Protein AF-A0A1V6C153-F1 (afdb_monomer_lite)

Foldseek 3Di:
DPCVLLVVQQAAAPLAAAQVLSLVQSQCVLQVLNDDSLLSCLLLLLLQWAKAQPPDQQLLLRRQDLPSCVSVVSSCVQSVWDKDKDFLDALGAPAQVSDPPVQVVCQVVRGWKWHDFPRGIWIWHQDPNDTHTRDYPPCPPPDGDRGSDGIIMGIHDDPDHHDSLVSLLVSLVVSLCQLQQVDDDDRMTHHLVSLVLQLVLLPDCASRPVCRVNSLV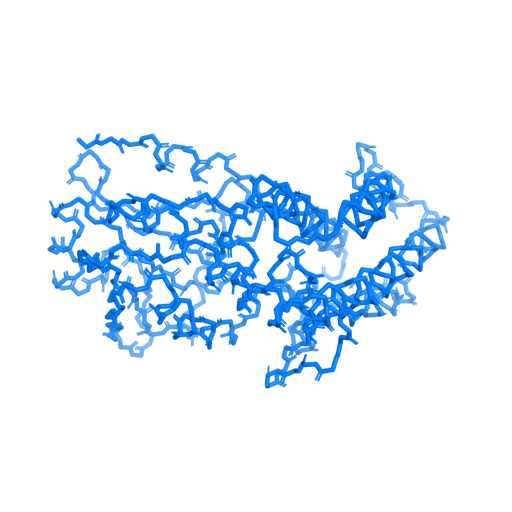SQLSSLSHRLSSLVSNLSNLVVCVVVVLFDPVLSVVSNVLSVVLNVLSCVCNDDCNVVLVPDPCNSVSVNVSSVSNSVSSNVSSVSSVVRSVVD

Structure (mmCIF, N/CA/C/O backbone):
data_AF-A0A1V6C153-F1
#
_entry.id   AF-A0A1V6C153-F1
#
loop_
_atom_site.group_PDB
_atom_site.id
_atom_site.type_symbol
_atom_site.label_atom_id
_atom_site.label_alt_id
_atom_site.label_comp_id
_atom_site.label_asym_id
_atom_site.label_entity_id
_atom_site.label_seq_id
_atom_site.pdbx_PDB_ins_code
_atom_site.Cartn_x
_atom_site.Cartn_y
_atom_site.Cartn_z
_atom_site.occupancy
_atom_site.B_iso_or_equiv
_atom_site.auth_seq_id
_atom_site.auth_comp_id
_atom_site.auth_asym_id
_atom_site.auth_atom_id
_atom_site.pdbx_PDB_model_num
ATOM 1 N N . MET A 1 1 ? -26.658 11.924 -3.969 1.00 56.84 1 MET A N 1
ATOM 2 C CA . MET A 1 1 ? -25.546 11.071 -3.501 1.00 56.84 1 MET A CA 1
ATOM 3 C C . MET A 1 1 ? -24.348 11.980 -3.283 1.00 56.84 1 MET A C 1
ATOM 5 O O . MET A 1 1 ? -24.180 12.889 -4.085 1.00 56.84 1 MET A O 1
ATOM 9 N N . ASN A 1 2 ? -23.596 11.837 -2.187 1.00 64.25 2 ASN A N 1
ATOM 10 C CA . ASN A 1 2 ? -22.371 12.622 -2.020 1.00 64.25 2 ASN A CA 1
ATOM 11 C C . ASN A 1 2 ? -21.255 11.944 -2.830 1.00 64.25 2 ASN A C 1
ATOM 13 O O . ASN A 1 2 ? -20.699 10.945 -2.384 1.00 64.25 2 ASN A O 1
ATOM 17 N N . ASN A 1 3 ? -20.964 12.464 -4.025 1.00 76.81 3 ASN A N 1
ATOM 18 C CA . ASN A 1 3 ? -19.952 11.902 -4.927 1.00 76.81 3 ASN A CA 1
ATOM 19 C C . ASN A 1 3 ? -18.512 12.266 -4.520 1.00 76.81 3 ASN A C 1
ATOM 21 O O . ASN A 1 3 ? -17.569 11.849 -5.184 1.00 76.81 3 ASN A O 1
ATOM 25 N N . GLN A 1 4 ? -18.318 12.993 -3.415 1.00 84.56 4 GLN A N 1
ATOM 26 C CA . GLN A 1 4 ? -17.005 13.457 -2.961 1.00 84.56 4 GLN A CA 1
ATOM 27 C C . GLN A 1 4 ? -15.983 12.321 -2.785 1.00 84.56 4 GLN A C 1
ATOM 29 O O . GLN A 1 4 ? -14.815 12.495 -3.120 1.00 84.56 4 GLN A O 1
ATOM 34 N N . HIS A 1 5 ? -16.406 11.150 -2.296 1.00 83.75 5 HIS A N 1
ATOM 35 C CA . HIS A 1 5 ? -15.510 9.998 -2.144 1.00 83.75 5 HIS A CA 1
ATOM 36 C C . HIS A 1 5 ? -15.089 9.399 -3.491 1.00 83.75 5 HIS A C 1
ATOM 38 O O . HIS A 1 5 ? -13.947 8.973 -3.624 1.00 83.75 5 HIS A O 1
ATOM 44 N N . LEU A 1 6 ? -15.980 9.411 -4.490 1.00 86.31 6 LEU A N 1
ATOM 45 C CA . LEU A 1 6 ? -15.679 8.947 -5.849 1.00 86.31 6 LEU A CA 1
ATOM 46 C C . LEU A 1 6 ? -14.681 9.886 -6.527 1.00 86.31 6 LEU A C 1
ATOM 48 O O . LEU A 1 6 ? -13.704 9.430 -7.110 1.00 86.31 6 LEU A O 1
ATOM 52 N N . GLU A 1 7 ? -14.903 11.197 -6.406 1.00 88.88 7 GLU A N 1
ATOM 53 C CA . GLU A 1 7 ? -14.003 12.210 -6.963 1.00 88.88 7 GLU A CA 1
ATOM 54 C C . GLU A 1 7 ? -12.620 12.173 -6.318 1.00 88.88 7 GLU A C 1
ATOM 56 O O . GLU A 1 7 ? -11.624 12.337 -7.016 1.00 88.88 7 GLU A O 1
ATOM 61 N N . LEU A 1 8 ? -12.551 11.978 -4.997 1.00 88.75 8 LEU A N 1
ATOM 62 C CA . LEU A 1 8 ? -11.276 11.830 -4.306 1.00 88.75 8 LEU A CA 1
ATOM 63 C C . LEU A 1 8 ? -10.566 10.561 -4.772 1.00 88.75 8 LEU A C 1
ATOM 65 O O . LEU A 1 8 ? -9.420 10.653 -5.188 1.00 88.75 8 LEU A O 1
ATOM 69 N N . PHE A 1 9 ? -11.259 9.417 -4.759 1.00 89.44 9 PHE A N 1
ATOM 70 C CA . PHE A 1 9 ? -10.707 8.130 -5.181 1.00 89.44 9 PHE A CA 1
ATOM 71 C C . PHE A 1 9 ? -10.155 8.175 -6.615 1.00 89.44 9 PHE A C 1
ATOM 73 O O . PHE A 1 9 ? -9.032 7.743 -6.849 1.00 89.44 9 PHE A O 1
ATOM 80 N N . ALA A 1 10 ? -10.896 8.768 -7.557 1.00 89.88 10 ALA A N 1
ATOM 81 C CA . ALA A 1 10 ? -10.472 8.883 -8.954 1.00 89.88 10 ALA A CA 1
ATOM 82 C C . ALA A 1 10 ? -9.226 9.765 -9.159 1.00 89.88 10 ALA A C 1
ATOM 84 O O . ALA A 1 10 ? -8.507 9.583 -10.132 1.00 89.88 10 ALA A O 1
ATOM 85 N N . LYS A 1 11 ? -8.971 10.723 -8.257 1.00 92.06 11 LYS A N 1
ATOM 86 C CA . LYS A 1 11 ? -7.824 11.650 -8.315 1.00 92.06 11 LYS A CA 1
ATOM 87 C C . LYS A 1 11 ? -6.575 11.129 -7.600 1.00 92.06 11 LYS A C 1
ATOM 89 O O . LYS A 1 11 ? -5.565 11.827 -7.551 1.00 92.06 11 LYS A O 1
ATOM 94 N N . LEU A 1 12 ? -6.649 9.962 -6.964 1.00 89.38 12 LEU A N 1
ATOM 95 C CA . LEU A 1 12 ? -5.493 9.366 -6.304 1.00 89.38 12 LEU A CA 1
ATOM 96 C C . LEU A 1 12 ? -4.535 8.802 -7.363 1.00 89.38 12 LEU A C 1
ATOM 98 O O . LEU A 1 12 ? -4.963 8.092 -8.271 1.00 89.38 12 LEU A O 1
ATOM 102 N N . ASP A 1 13 ? -3.239 9.094 -7.218 1.00 89.44 13 ASP A N 1
ATOM 103 C CA . ASP A 1 13 ? -2.185 8.585 -8.104 1.00 89.44 13 ASP A CA 1
ATOM 104 C C . ASP A 1 13 ? -1.982 7.084 -7.878 1.00 89.44 13 ASP A C 1
ATOM 106 O O . ASP A 1 13 ? -1.397 6.648 -6.879 1.00 89.44 13 ASP A O 1
ATOM 110 N N . GLY A 1 14 ? -2.433 6.288 -8.841 1.00 84.50 14 GLY A N 1
ATOM 111 C CA . GLY A 1 14 ? -2.325 4.841 -8.822 1.00 84.50 14 GLY A CA 1
ATOM 112 C C . GLY A 1 14 ? -0.886 4.333 -8.748 1.00 84.50 14 GLY A C 1
ATOM 113 O O . GLY A 1 14 ? -0.661 3.219 -8.302 1.00 84.50 14 GLY A O 1
ATOM 114 N N . ASN A 1 15 ? 0.133 5.116 -9.103 1.00 86.81 15 ASN A N 1
ATOM 115 C CA . ASN A 1 15 ? 1.528 4.686 -8.953 1.00 86.81 15 ASN A CA 1
ATOM 116 C C . ASN A 1 15 ? 2.057 4.879 -7.531 1.00 86.81 15 ASN A C 1
ATOM 118 O O . ASN A 1 15 ? 3.125 4.370 -7.211 1.00 86.81 15 ASN A O 1
ATOM 122 N N . PHE A 1 16 ? 1.336 5.616 -6.692 1.00 89.12 16 PHE A N 1
ATOM 123 C CA . PHE A 1 16 ? 1.731 5.936 -5.327 1.00 89.12 16 PHE A CA 1
ATOM 124 C C . PHE A 1 16 ? 0.865 5.202 -4.302 1.00 89.12 16 PHE A C 1
ATOM 126 O O . PHE A 1 16 ? 1.395 4.586 -3.386 1.00 89.12 16 PHE A O 1
ATOM 133 N N . HIS A 1 17 ? -0.454 5.215 -4.475 1.00 89.19 17 HIS A N 1
ATOM 134 C CA . HIS A 1 17 ? -1.400 4.696 -3.488 1.00 89.19 17 HIS A CA 1
ATOM 135 C C . HIS A 1 17 ? -1.621 3.182 -3.585 1.00 89.19 17 HIS A C 1
ATOM 137 O O . HIS A 1 17 ? -1.624 2.628 -4.677 1.00 89.19 17 HIS A O 1
ATOM 143 N N . ASP A 1 18 ? -1.868 2.522 -2.449 1.00 88.38 18 ASP A N 1
ATOM 144 C CA . ASP A 1 18 ? -2.225 1.097 -2.381 1.00 88.38 18 ASP A CA 1
ATOM 145 C C . ASP A 1 18 ? -3.688 0.901 -2.781 1.00 88.38 18 ASP A C 1
ATOM 147 O O . ASP A 1 18 ? -4.600 1.334 -2.067 1.00 88.38 18 ASP A O 1
ATOM 151 N N . SER A 1 19 ? -3.913 0.238 -3.919 1.00 88.25 19 SER A N 1
ATOM 152 C CA . SER A 1 19 ? -5.239 0.170 -4.531 1.00 88.25 19 SER A CA 1
ATOM 153 C C . SER A 1 19 ? -6.272 -0.472 -3.599 1.00 88.25 19 SER A C 1
ATOM 155 O O . SER A 1 19 ? -7.406 0.002 -3.500 1.00 88.25 19 SER A O 1
ATOM 157 N N . PHE A 1 20 ? -5.864 -1.505 -2.851 1.00 89.50 20 PHE A N 1
ATOM 158 C CA . PHE A 1 20 ? -6.725 -2.214 -1.909 1.00 89.50 20 PHE A CA 1
ATOM 159 C C . PHE A 1 20 ? -7.190 -1.318 -0.765 1.00 89.50 20 PHE A C 1
ATOM 161 O O . PHE A 1 20 ? -8.392 -1.214 -0.512 1.00 89.50 20 PHE A O 1
ATOM 168 N N . THR A 1 21 ? -6.248 -0.670 -0.073 1.00 90.56 21 THR A N 1
ATOM 169 C CA . THR A 1 21 ? -6.557 0.185 1.077 1.00 90.56 21 THR A CA 1
ATOM 170 C C . THR A 1 21 ? -7.474 1.336 0.672 1.00 90.56 21 THR A C 1
ATOM 172 O O . THR A 1 21 ? -8.457 1.606 1.362 1.00 90.56 21 THR A O 1
ATOM 175 N N . GLU A 1 22 ? -7.214 1.987 -0.460 1.00 91.12 22 GLU A N 1
ATOM 176 C CA . GLU A 1 22 ? -8.042 3.104 -0.923 1.00 91.12 22 GLU A CA 1
ATOM 177 C C . GLU A 1 22 ? -9.428 2.649 -1.397 1.00 91.12 22 GLU A C 1
ATOM 179 O O . GLU A 1 22 ? -10.434 3.262 -1.032 1.00 91.12 22 GLU A O 1
ATOM 184 N N . ALA A 1 23 ? -9.519 1.548 -2.155 1.00 91.38 23 ALA A N 1
ATOM 185 C CA . ALA A 1 23 ? -10.801 1.036 -2.641 1.00 91.38 23 ALA A CA 1
ATOM 186 C C . ALA A 1 23 ? -11.684 0.558 -1.480 1.00 91.38 23 ALA A C 1
ATOM 188 O O . ALA A 1 23 ? -12.887 0.840 -1.442 1.00 91.38 23 ALA A O 1
ATOM 189 N N . LEU A 1 24 ? -11.087 -0.106 -0.484 1.00 92.12 24 LEU A N 1
ATOM 190 C CA . LEU A 1 24 ? -11.785 -0.510 0.731 1.00 92.12 24 LEU A CA 1
ATOM 191 C C . LEU A 1 24 ? -12.198 0.706 1.573 1.00 92.12 24 LEU A C 1
ATOM 193 O O . LEU A 1 24 ? -13.332 0.745 2.046 1.00 92.12 24 LEU A O 1
ATOM 197 N N . SER A 1 25 ? -11.340 1.724 1.709 1.00 92.00 25 SER A N 1
ATOM 198 C CA . SER A 1 25 ? -11.669 2.980 2.403 1.00 92.00 25 SER A CA 1
ATOM 199 C C . SER A 1 25 ? -12.868 3.678 1.758 1.00 92.00 25 SER A C 1
ATOM 201 O O . SER A 1 25 ? -13.835 4.012 2.446 1.00 92.00 25 SER A O 1
ATOM 203 N N . ALA A 1 26 ? -12.860 3.847 0.431 1.00 91.25 26 ALA A N 1
ATOM 204 C CA . ALA A 1 26 ? -13.970 4.445 -0.308 1.00 91.25 26 ALA A CA 1
ATOM 205 C C . ALA A 1 26 ? -15.273 3.653 -0.103 1.00 91.25 26 ALA A C 1
ATOM 207 O O . ALA A 1 26 ? -16.315 4.233 0.209 1.00 91.25 26 ALA A O 1
ATOM 208 N N . THR A 1 27 ? -15.191 2.322 -0.182 1.00 91.94 27 THR A N 1
ATOM 209 C CA . THR A 1 27 ? -16.338 1.420 -0.013 1.00 91.94 27 THR A CA 1
ATOM 210 C C . THR A 1 27 ? -16.916 1.460 1.412 1.00 91.94 27 THR A C 1
ATOM 212 O O . THR A 1 27 ? -18.138 1.499 1.595 1.00 91.94 27 THR A O 1
ATOM 215 N N . LEU A 1 28 ? -16.059 1.492 2.439 1.00 90.62 28 LEU A N 1
ATOM 216 C CA . LEU A 1 28 ? -16.467 1.605 3.845 1.00 90.62 28 LEU A CA 1
ATOM 217 C C . LEU A 1 28 ? -17.142 2.954 4.121 1.00 90.62 28 LEU A C 1
ATOM 219 O O . LEU A 1 28 ? -18.234 2.983 4.695 1.00 90.62 28 LEU A O 1
ATOM 223 N N . ASN A 1 29 ? -16.555 4.054 3.640 1.00 88.50 29 ASN A N 1
ATOM 224 C CA . ASN A 1 29 ? -17.121 5.395 3.793 1.00 88.50 29 ASN A CA 1
ATOM 225 C C . ASN A 1 29 ? -18.481 5.526 3.081 1.00 88.50 29 ASN A C 1
ATOM 227 O O . ASN A 1 29 ? -19.432 6.052 3.662 1.00 88.50 29 ASN A O 1
ATOM 231 N N . ALA A 1 30 ? -18.631 4.960 1.877 1.00 87.56 30 ALA A N 1
ATOM 232 C CA . ALA A 1 30 ? -19.921 4.880 1.180 1.00 87.56 30 ALA A CA 1
ATOM 233 C C . ALA A 1 30 ? -20.979 4.114 1.992 1.00 87.56 30 ALA A C 1
ATOM 235 O O . ALA A 1 30 ? -22.155 4.478 2.027 1.00 87.56 30 ALA A O 1
ATOM 236 N N . SER A 1 31 ? -20.532 3.091 2.720 1.00 86.94 31 SER A N 1
ATOM 237 C CA . SER A 1 31 ? -21.350 2.283 3.628 1.00 86.94 31 SER A CA 1
ATOM 238 C C . SER A 1 31 ? -21.578 2.936 4.999 1.00 86.94 31 SER A C 1
ATOM 240 O O . SER A 1 31 ? -22.076 2.274 5.912 1.00 86.94 31 SER A O 1
ATOM 242 N N . LYS A 1 32 ? -21.245 4.228 5.153 1.00 85.56 32 LYS A N 1
ATOM 243 C CA . LYS A 1 32 ? -21.353 5.017 6.396 1.00 85.56 32 LYS A CA 1
ATOM 244 C C . LYS A 1 32 ? -20.472 4.507 7.542 1.00 85.56 32 LYS A C 1
ATOM 246 O O . LYS A 1 32 ? -20.723 4.829 8.703 1.00 85.56 32 LYS A O 1
ATOM 251 N N . ILE A 1 33 ? -19.440 3.728 7.228 1.00 86.69 33 ILE A N 1
ATOM 252 C CA . ILE A 1 33 ? -18.370 3.378 8.159 1.00 86.69 33 ILE A CA 1
ATOM 253 C C . ILE A 1 33 ? -17.259 4.399 7.932 1.00 86.69 33 ILE A C 1
ATOM 255 O O . ILE A 1 33 ? -16.405 4.225 7.065 1.00 86.69 33 ILE A O 1
ATOM 259 N N . ASN A 1 34 ? -17.321 5.498 8.683 1.00 85.50 34 ASN A N 1
ATOM 260 C CA . ASN A 1 34 ? -16.367 6.593 8.550 1.00 85.50 34 ASN A CA 1
ATOM 261 C C . ASN A 1 34 ? -15.007 6.153 9.089 1.00 85.50 34 ASN A C 1
ATOM 263 O O . ASN A 1 34 ? -14.808 6.088 10.300 1.00 85.50 34 ASN A O 1
ATOM 267 N N . ILE A 1 35 ? -14.081 5.850 8.186 1.00 84.56 35 ILE A N 1
ATOM 268 C CA . ILE A 1 35 ? -12.736 5.402 8.526 1.00 84.56 35 ILE A CA 1
ATOM 269 C C . ILE A 1 35 ? -11.711 6.229 7.763 1.00 84.56 35 ILE A C 1
ATOM 271 O O . ILE A 1 35 ? -11.846 6.484 6.564 1.00 84.56 35 ILE A O 1
ATOM 275 N N . LYS A 1 36 ? -10.667 6.661 8.470 1.00 86.25 36 LYS A N 1
ATOM 276 C CA . LYS A 1 36 ? -9.532 7.337 7.845 1.00 86.25 36 LYS A CA 1
ATOM 277 C C . LYS A 1 36 ? -8.689 6.311 7.095 1.00 86.25 36 LYS A C 1
ATOM 279 O O . LYS A 1 36 ? -8.309 5.295 7.675 1.00 86.25 36 LYS A O 1
ATOM 284 N N . THR A 1 37 ? -8.316 6.612 5.853 1.00 87.50 37 THR A N 1
ATOM 285 C CA . THR A 1 37 ? -7.462 5.732 5.039 1.00 87.50 37 THR A CA 1
ATOM 286 C C . THR A 1 37 ? -6.157 5.367 5.754 1.00 87.50 37 THR A C 1
ATOM 288 O O . THR A 1 37 ? -5.776 4.206 5.745 1.00 87.50 37 THR A O 1
ATOM 291 N N . GLY A 1 38 ? -5.502 6.309 6.443 1.00 86.06 38 GLY A N 1
ATOM 292 C CA . GLY A 1 38 ? -4.278 6.020 7.202 1.00 86.06 38 GLY A CA 1
ATOM 293 C C . GLY A 1 38 ? -4.465 4.998 8.323 1.00 86.06 38 GLY A C 1
ATOM 294 O O . GLY A 1 38 ? -3.607 4.148 8.533 1.00 86.06 38 GLY A O 1
ATOM 295 N N . PHE A 1 39 ? -5.612 5.038 9.008 1.00 89.00 39 PHE A N 1
ATOM 296 C CA . PHE A 1 39 ? -5.960 4.036 10.012 1.00 89.00 39 PHE A CA 1
ATOM 297 C C . PHE A 1 39 ? -6.196 2.664 9.367 1.00 89.00 39 PHE A C 1
ATOM 299 O O . PHE A 1 39 ? -5.643 1.657 9.814 1.00 89.00 39 PHE A O 1
ATOM 306 N N . LEU A 1 40 ? -6.954 2.636 8.265 1.00 91.12 40 LEU A N 1
ATOM 307 C CA . LEU A 1 40 ? -7.188 1.416 7.497 1.00 91.12 40 LEU A CA 1
ATOM 308 C C . LEU A 1 40 ? -5.883 0.822 6.947 1.00 91.12 40 LEU A C 1
ATOM 310 O O . LEU A 1 40 ? -5.727 -0.390 6.981 1.00 91.12 40 LEU A O 1
ATOM 314 N N . ALA A 1 41 ? -4.928 1.650 6.523 1.00 91.25 41 ALA A N 1
ATOM 315 C CA . ALA A 1 41 ? -3.626 1.204 6.032 1.00 91.25 41 ALA A CA 1
ATOM 316 C C . ALA A 1 41 ? -2.810 0.443 7.092 1.00 91.25 41 ALA A C 1
ATOM 318 O O . ALA A 1 41 ? -2.021 -0.440 6.758 1.00 91.25 41 ALA A O 1
ATOM 319 N N . GLY A 1 42 ? -3.002 0.759 8.378 1.00 90.81 42 GLY A N 1
ATOM 320 C CA . GLY A 1 42 ? -2.479 -0.060 9.470 1.00 90.81 42 GLY A CA 1
ATOM 321 C C . GLY A 1 42 ? -3.145 -1.431 9.500 1.00 90.81 42 GLY A C 1
ATOM 322 O O . GLY A 1 42 ? -2.475 -2.456 9.478 1.00 90.81 42 GLY A O 1
ATOM 323 N N . LEU A 1 43 ? -4.475 -1.476 9.465 1.00 89.19 43 LEU A N 1
ATOM 324 C CA . LEU A 1 43 ? -5.215 -2.742 9.474 1.00 89.19 43 LEU A CA 1
ATOM 325 C C . LEU A 1 43 ? -4.941 -3.625 8.249 1.00 89.19 43 LEU A C 1
ATOM 327 O O . LEU A 1 43 ? -4.955 -4.847 8.368 1.00 89.19 43 LEU A O 1
ATOM 331 N N . THR A 1 44 ? -4.676 -3.032 7.086 1.00 88.44 44 THR A N 1
ATOM 332 C CA . THR A 1 44 ? -4.278 -3.776 5.887 1.00 88.44 44 THR A CA 1
ATOM 333 C C . THR A 1 44 ? -2.803 -4.173 5.921 1.00 88.44 44 THR A C 1
ATOM 335 O O . THR A 1 44 ? -2.365 -4.953 5.086 1.00 88.44 44 THR A O 1
ATOM 338 N N . GLY A 1 45 ? -2.001 -3.677 6.858 1.00 88.81 45 GLY A N 1
ATOM 339 C CA . GLY A 1 45 ? -0.575 -3.981 6.906 1.00 88.81 45 GLY A CA 1
ATOM 340 C C . GLY A 1 45 ? 0.299 -3.067 6.041 1.00 88.81 45 GLY A C 1
ATOM 341 O O . GLY A 1 45 ? 1.504 -2.979 6.272 1.00 88.81 45 GLY A O 1
ATOM 342 N N . THR A 1 46 ? -0.298 -2.341 5.091 1.00 89.62 46 THR A N 1
ATOM 343 C CA . THR A 1 46 ? 0.400 -1.462 4.141 1.00 89.62 46 THR A CA 1
ATOM 344 C C . THR A 1 46 ? 1.164 -0.334 4.845 1.00 89.62 46 THR A C 1
ATOM 346 O O . THR A 1 46 ? 2.190 0.114 4.356 1.00 89.62 46 THR A O 1
ATOM 349 N N . ALA A 1 47 ? 0.722 0.120 6.021 1.00 92.75 47 ALA A N 1
ATOM 350 C CA . ALA A 1 47 ? 1.441 1.136 6.792 1.00 92.75 47 ALA A CA 1
ATOM 351 C C . ALA A 1 47 ? 2.741 0.625 7.449 1.00 92.75 47 ALA A C 1
ATOM 353 O O . ALA A 1 47 ? 3.537 1.433 7.930 1.00 92.75 47 ALA A O 1
ATOM 354 N N . PHE A 1 48 ? 2.949 -0.693 7.516 1.00 91.00 48 PHE A N 1
ATOM 355 C CA . PHE A 1 48 ? 4.059 -1.298 8.258 1.00 91.00 48 PHE A CA 1
ATOM 356 C C . PHE A 1 48 ? 5.202 -1.755 7.361 1.00 91.00 48 PHE A C 1
ATOM 358 O O . PHE A 1 48 ? 6.365 -1.564 7.717 1.00 91.00 48 PHE A O 1
ATOM 365 N N . ALA A 1 49 ? 4.880 -2.363 6.221 1.00 90.62 49 ALA A N 1
ATOM 366 C CA . ALA A 1 49 ? 5.855 -2.796 5.232 1.00 90.62 49 ALA A CA 1
ATOM 367 C C . ALA A 1 49 ? 5.195 -2.970 3.860 1.00 90.62 49 ALA A C 1
ATOM 369 O O . ALA A 1 49 ? 4.024 -3.364 3.794 1.00 90.62 49 ALA A O 1
ATOM 370 N N . PRO A 1 50 ? 5.936 -2.739 2.765 1.00 89.19 50 PRO A N 1
ATOM 371 C CA . PRO A 1 50 ? 5.429 -3.049 1.442 1.00 89.19 50 PRO A CA 1
ATOM 372 C C . PRO A 1 50 ? 5.331 -4.572 1.262 1.00 89.19 50 PRO A C 1
ATOM 374 O O . PRO A 1 50 ? 6.203 -5.318 1.714 1.00 89.19 50 PRO A O 1
ATOM 377 N N . ALA A 1 51 ? 4.274 -5.035 0.596 1.00 87.50 51 ALA A N 1
ATOM 378 C CA . ALA A 1 51 ? 4.160 -6.430 0.179 1.00 87.50 51 ALA A CA 1
ATOM 379 C C . ALA A 1 51 ? 5.046 -6.700 -1.049 1.00 87.50 51 ALA A C 1
ATOM 381 O O . ALA A 1 51 ? 5.278 -5.808 -1.861 1.00 87.50 51 ALA A O 1
ATOM 382 N N . CYS A 1 52 ? 5.516 -7.931 -1.208 1.00 89.56 52 CYS A N 1
ATOM 383 C CA . CYS A 1 52 ? 6.231 -8.390 -2.392 1.00 89.56 52 CYS A CA 1
ATOM 384 C C . CYS A 1 52 ? 5.710 -9.771 -2.791 1.00 89.56 52 CYS A C 1
ATOM 386 O O . CYS A 1 52 ? 5.935 -10.751 -2.079 1.00 89.56 52 CYS A O 1
ATOM 388 N N . ASP A 1 53 ? 4.995 -9.833 -3.910 1.00 88.69 53 ASP A N 1
ATOM 389 C CA . ASP A 1 53 ? 4.638 -11.073 -4.587 1.00 88.69 53 ASP A CA 1
ATOM 390 C C . ASP A 1 53 ? 5.831 -11.551 -5.415 1.00 88.69 53 ASP A C 1
ATOM 392 O O . ASP A 1 53 ? 6.194 -10.950 -6.426 1.00 88.69 53 ASP A O 1
ATOM 396 N N . THR A 1 54 ? 6.487 -12.604 -4.936 1.00 81.12 54 THR A N 1
ATOM 397 C CA . THR A 1 54 ? 7.756 -13.074 -5.509 1.00 81.12 54 THR A CA 1
ATOM 398 C C . THR A 1 54 ? 7.598 -13.854 -6.812 1.00 81.12 54 THR A C 1
ATOM 400 O O . THR A 1 54 ? 8.598 -14.079 -7.492 1.00 81.12 54 THR A O 1
ATOM 403 N N . GLU A 1 55 ? 6.372 -14.238 -7.173 1.00 84.69 55 GLU A N 1
ATOM 404 C CA . GLU A 1 55 ? 6.074 -14.908 -8.443 1.00 84.69 55 GLU A CA 1
ATOM 405 C C . GLU A 1 55 ? 5.509 -13.971 -9.508 1.00 84.69 55 GLU A C 1
ATOM 407 O O . GLU A 1 55 ? 5.322 -14.389 -10.649 1.00 84.69 55 GLU A O 1
ATOM 412 N N . GLU A 1 56 ? 5.231 -12.716 -9.163 1.00 86.56 56 GLU A N 1
ATOM 413 C CA . GLU A 1 56 ? 4.716 -11.778 -10.143 1.00 86.56 56 GLU A CA 1
ATOM 414 C C . GLU A 1 56 ? 5.825 -11.345 -11.116 1.00 86.56 56 GLU A C 1
ATOM 416 O O . GLU A 1 56 ? 6.837 -10.740 -10.744 1.00 86.56 56 GLU A O 1
ATOM 421 N N . ASP A 1 57 ? 5.600 -11.670 -12.389 1.00 86.50 57 ASP A N 1
ATOM 422 C CA . ASP A 1 57 ? 6.544 -11.487 -13.489 1.00 86.50 57 ASP A CA 1
ATOM 423 C C . ASP A 1 57 ? 6.847 -10.006 -13.756 1.00 86.50 57 ASP A C 1
ATOM 425 O O . ASP A 1 57 ? 7.985 -9.625 -14.053 1.00 86.50 57 ASP A O 1
ATOM 429 N N . CYS A 1 58 ? 5.825 -9.151 -13.688 1.00 89.44 58 CYS A N 1
ATOM 430 C CA . CYS A 1 58 ? 5.986 -7.724 -13.885 1.00 89.44 58 CYS A CA 1
ATOM 431 C C . CYS A 1 58 ? 6.241 -7.033 -12.547 1.00 89.44 58 CYS A C 1
ATOM 433 O O . CYS A 1 58 ? 5.347 -6.857 -11.722 1.00 89.44 58 CYS A O 1
ATOM 435 N N . THR A 1 59 ? 7.458 -6.520 -12.372 1.00 90.25 59 THR A N 1
ATOM 436 C CA . THR A 1 59 ? 7.886 -5.909 -11.103 1.00 90.25 59 THR A CA 1
ATOM 437 C C . THR A 1 59 ? 7.041 -4.708 -10.668 1.00 90.25 59 THR A C 1
ATOM 439 O O . THR A 1 59 ? 6.968 -4.401 -9.482 1.00 90.25 59 THR A O 1
ATOM 442 N N . ALA A 1 60 ? 6.316 -4.073 -11.599 1.00 88.12 60 ALA A N 1
ATOM 443 C CA . ALA A 1 60 ? 5.354 -3.014 -11.294 1.00 88.12 60 ALA A CA 1
ATOM 444 C C . ALA A 1 60 ? 4.183 -3.473 -10.401 1.00 88.12 60 ALA A C 1
ATOM 446 O O . ALA A 1 60 ? 3.555 -2.625 -9.766 1.00 88.12 60 ALA A O 1
ATOM 447 N N . TRP A 1 61 ? 3.882 -4.776 -10.367 1.00 87.50 61 TRP A N 1
ATOM 448 C CA . TRP A 1 61 ? 2.718 -5.355 -9.688 1.00 87.50 61 TRP A CA 1
ATOM 449 C C . TRP A 1 61 ? 3.071 -6.177 -8.448 1.00 87.50 61 TRP A C 1
ATOM 451 O O . TRP A 1 61 ? 2.170 -6.679 -7.783 1.00 87.50 61 TRP A O 1
ATOM 461 N N . TRP A 1 62 ? 4.349 -6.248 -8.060 1.00 88.50 62 TRP A N 1
ATOM 462 C CA . TRP A 1 62 ? 4.795 -6.965 -6.857 1.00 88.50 62 TRP A CA 1
ATOM 463 C C . TRP A 1 62 ? 4.033 -6.580 -5.583 1.00 88.50 62 TRP A C 1
ATOM 465 O O . TRP A 1 62 ? 3.870 -7.401 -4.686 1.00 88.50 62 TRP A O 1
ATOM 475 N N . MET A 1 63 ? 3.563 -5.336 -5.488 1.00 87.19 63 MET A N 1
ATOM 476 C CA . MET A 1 63 ? 2.857 -4.830 -4.308 1.00 87.19 63 MET A CA 1
ATOM 477 C C . MET A 1 63 ? 1.336 -5.051 -4.356 1.00 87.19 63 MET A C 1
ATOM 479 O O . MET A 1 63 ? 0.654 -4.758 -3.380 1.00 87.19 63 MET A O 1
ATOM 483 N N . GLU A 1 64 ? 0.800 -5.585 -5.455 1.00 79.81 64 GLU A N 1
ATOM 484 C CA . GLU A 1 64 ? -0.638 -5.776 -5.700 1.00 79.81 64 GLU A CA 1
ATOM 485 C C . GLU A 1 64 ? -1.058 -7.257 -5.651 1.00 79.81 64 GLU A C 1
ATOM 487 O O . GLU A 1 64 ? -1.947 -7.705 -6.376 1.00 79.81 64 GLU A O 1
ATOM 492 N N . SER A 1 65 ? -0.391 -8.027 -4.785 1.00 67.69 65 SER A N 1
ATOM 493 C CA . SER A 1 65 ? -0.565 -9.474 -4.613 1.00 67.69 65 SER A CA 1
ATOM 494 C C . SER A 1 65 ? -2.005 -9.968 -4.813 1.00 67.69 65 SER A C 1
ATOM 496 O O . SER A 1 65 ? -2.961 -9.525 -4.162 1.00 67.69 65 SER A O 1
ATOM 498 N N . ALA A 1 66 ? -2.149 -11.001 -5.647 1.00 62.03 66 ALA A N 1
ATOM 499 C CA . ALA A 1 66 ? -3.419 -11.683 -5.876 1.00 62.03 66 ALA A CA 1
ATOM 500 C C . ALA A 1 66 ? -3.954 -12.383 -4.613 1.00 62.03 66 ALA A C 1
ATOM 502 O O . ALA A 1 66 ? -5.112 -12.797 -4.582 1.00 62.03 66 ALA A O 1
ATOM 503 N N . HIS A 1 67 ? -3.156 -12.492 -3.552 1.00 63.34 67 HIS A N 1
ATOM 504 C CA . HIS A 1 67 ? -3.479 -13.220 -2.326 1.00 63.34 67 HIS A CA 1
ATOM 505 C C . HIS A 1 67 ? -3.871 -12.302 -1.160 1.00 63.34 67 HIS A C 1
ATOM 507 O O . HIS A 1 67 ? -4.157 -12.778 -0.063 1.00 63.34 67 HIS A O 1
ATOM 513 N N . ILE A 1 68 ? -3.957 -10.989 -1.398 1.00 58.00 68 ILE A N 1
ATOM 514 C CA . ILE A 1 68 ? -4.305 -9.945 -0.418 1.00 58.00 68 ILE A CA 1
ATOM 515 C C . ILE A 1 68 ? -5.683 -10.128 0.258 1.00 58.00 68 ILE A C 1
ATOM 517 O O . ILE A 1 68 ? -5.921 -9.550 1.323 1.00 58.00 68 ILE A O 1
ATOM 521 N N . ASP A 1 69 ? -6.567 -10.962 -0.299 1.00 63.97 69 ASP A N 1
ATOM 522 C CA . ASP A 1 69 ? -7.939 -11.191 0.187 1.00 63.97 69 ASP A CA 1
ATOM 523 C C . ASP A 1 69 ? -8.002 -11.709 1.626 1.00 63.97 69 ASP A C 1
ATOM 525 O O . ASP A 1 69 ? -8.967 -11.420 2.329 1.00 63.97 69 ASP A O 1
ATOM 529 N N . HIS A 1 70 ? -6.979 -12.430 2.097 1.00 67.12 70 HIS A N 1
ATOM 530 C CA . HIS A 1 70 ? -6.951 -12.973 3.463 1.00 67.12 70 HIS A CA 1
ATOM 531 C C . HIS A 1 70 ? -7.061 -11.878 4.540 1.00 67.12 70 HIS A C 1
ATOM 533 O O . HIS A 1 70 ? -7.510 -12.140 5.655 1.00 67.12 70 HIS A O 1
ATOM 539 N N . ARG A 1 71 ? -6.683 -10.634 4.209 1.00 74.56 71 ARG A N 1
ATOM 540 C CA . ARG A 1 71 ? -6.788 -9.481 5.111 1.00 74.56 71 ARG A CA 1
ATOM 541 C C . ARG A 1 71 ? -8.242 -9.092 5.377 1.00 74.56 71 ARG A C 1
ATOM 543 O O . ARG A 1 71 ? -8.541 -8.548 6.436 1.00 74.56 71 ARG A O 1
ATOM 550 N N . LEU A 1 72 ? -9.153 -9.367 4.439 1.00 81.88 72 LEU A N 1
ATOM 551 C CA . LEU A 1 72 ? -10.544 -8.922 4.522 1.00 81.88 72 LEU A CA 1
ATOM 552 C C . LEU A 1 72 ? -11.276 -9.495 5.735 1.00 81.88 72 LEU A C 1
ATOM 554 O O . LEU A 1 72 ? -12.033 -8.756 6.357 1.00 81.88 72 LEU A O 1
ATOM 558 N N . ASP A 1 73 ? -11.034 -10.754 6.107 1.00 78.44 73 ASP A N 1
ATOM 559 C CA . ASP A 1 73 ? -11.679 -11.361 7.279 1.00 78.44 73 ASP A CA 1
ATOM 560 C C . ASP A 1 73 ? -11.189 -10.730 8.589 1.00 78.44 73 ASP A C 1
ATOM 562 O O . ASP A 1 73 ? -12.002 -10.338 9.427 1.00 78.44 73 ASP A O 1
ATOM 566 N N . PHE A 1 74 ? -9.876 -10.521 8.728 1.00 82.12 74 PHE A N 1
ATOM 567 C CA . PHE A 1 74 ? -9.308 -9.806 9.875 1.00 82.12 74 PHE A CA 1
ATOM 568 C C . PHE A 1 74 ? -9.872 -8.381 9.996 1.00 82.12 74 PHE A C 1
ATOM 570 O O . PHE A 1 74 ? -10.281 -7.949 11.078 1.00 82.12 74 PHE A O 1
ATOM 577 N N . ILE A 1 75 ? -9.929 -7.650 8.879 1.00 87.81 75 ILE A N 1
ATOM 578 C CA . ILE A 1 75 ? -10.413 -6.266 8.838 1.00 87.81 75 ILE A CA 1
ATOM 579 C C . ILE A 1 75 ? -11.917 -6.209 9.144 1.00 87.81 75 ILE A C 1
ATOM 581 O O . ILE A 1 75 ? -12.364 -5.356 9.913 1.00 87.81 75 ILE A O 1
ATOM 585 N N . LYS A 1 76 ? -12.692 -7.149 8.597 1.00 86.44 76 LYS A N 1
ATOM 586 C CA . LYS A 1 76 ? -14.125 -7.324 8.857 1.00 86.44 76 LYS A CA 1
ATOM 587 C C . LYS A 1 76 ? -14.409 -7.537 10.335 1.00 86.44 76 LYS A C 1
ATOM 589 O O . LYS A 1 76 ? -15.293 -6.870 10.871 1.00 86.44 76 LYS A O 1
ATOM 594 N N . ASP A 1 77 ? -13.669 -8.425 10.988 1.00 81.25 77 ASP A N 1
ATOM 595 C CA . ASP A 1 77 ? -13.877 -8.729 12.402 1.00 81.25 77 ASP A CA 1
ATOM 596 C C . ASP A 1 77 ? -13.432 -7.567 13.303 1.00 81.25 77 ASP A C 1
ATOM 598 O O . ASP A 1 77 ? -14.100 -7.259 14.291 1.00 81.25 77 ASP A O 1
ATOM 602 N N . THR A 1 78 ? -12.362 -6.866 12.918 1.00 84.38 78 THR A N 1
ATOM 603 C CA . THR A 1 78 ? -11.795 -5.748 13.687 1.00 84.38 78 THR A CA 1
ATOM 604 C C . THR A 1 78 ? -12.637 -4.469 13.596 1.00 84.38 78 THR A C 1
ATOM 606 O O . THR A 1 78 ? -12.869 -3.805 14.607 1.00 84.38 78 THR A O 1
ATOM 609 N N . ILE A 1 79 ? -13.119 -4.118 12.400 1.00 85.06 79 ILE A N 1
ATOM 610 C CA . ILE A 1 79 ? -13.955 -2.924 12.158 1.00 85.06 79 ILE A CA 1
ATOM 611 C C . ILE A 1 79 ? -15.446 -3.238 12.370 1.00 85.06 79 ILE A C 1
ATOM 613 O O . ILE A 1 79 ? -16.251 -2.345 12.618 1.00 85.06 79 ILE A O 1
ATOM 617 N N . GLY A 1 80 ? -15.846 -4.508 12.301 1.00 82.81 80 GLY A N 1
ATOM 618 C CA . GLY A 1 80 ? -17.217 -4.935 12.563 1.00 82.81 80 GLY A CA 1
ATOM 619 C C . GLY A 1 80 ? -18.197 -4.630 11.428 1.00 82.81 80 GLY A C 1
ATOM 620 O O . GLY A 1 80 ? -19.325 -4.221 11.702 1.00 82.81 80 GLY A O 1
ATOM 621 N N . PHE A 1 81 ? -17.811 -4.858 10.169 1.00 86.62 81 PHE A N 1
ATOM 622 C CA . PHE A 1 81 ? -18.722 -4.792 9.015 1.00 86.62 81 PHE A CA 1
ATOM 623 C C . PHE A 1 81 ? -19.133 -6.182 8.519 1.00 86.62 81 PHE A C 1
ATOM 625 O O . PHE A 1 81 ? -18.633 -7.206 8.979 1.00 86.62 81 PHE A O 1
ATOM 632 N N . ASN A 1 82 ? -20.091 -6.237 7.595 1.00 88.06 82 ASN A N 1
ATOM 633 C CA . ASN A 1 82 ? -20.420 -7.464 6.882 1.00 88.06 82 ASN A CA 1
ATOM 634 C C . ASN A 1 82 ? -19.815 -7.409 5.480 1.00 88.06 82 ASN A C 1
ATOM 636 O O . ASN A 1 82 ? -19.984 -6.422 4.765 1.00 88.06 82 ASN A O 1
ATOM 640 N N . LEU A 1 83 ? -19.174 -8.502 5.085 1.00 89.00 83 LEU A N 1
ATOM 641 C CA . LEU A 1 83 ? -18.674 -8.715 3.736 1.00 89.00 83 LEU A CA 1
ATOM 642 C C . LEU A 1 83 ? -19.475 -9.849 3.103 1.00 89.00 83 LEU A C 1
ATOM 644 O O . LEU A 1 83 ? -19.550 -10.940 3.674 1.00 89.00 83 LEU A O 1
ATOM 648 N N . LYS A 1 84 ? -20.066 -9.600 1.937 1.00 90.19 84 LYS A N 1
ATOM 649 C CA . LYS A 1 84 ? -20.678 -10.638 1.109 1.00 90.19 84 LYS A CA 1
ATOM 650 C C . LYS A 1 84 ? -19.878 -10.791 -0.175 1.00 90.19 84 LYS A C 1
ATOM 652 O O . LYS A 1 84 ? -19.767 -9.847 -0.951 1.00 90.19 84 LYS A O 1
ATOM 657 N N . THR A 1 85 ? -19.367 -11.991 -0.407 1.00 89.44 85 THR A N 1
ATOM 658 C CA . THR A 1 85 ? -18.683 -12.349 -1.651 1.00 89.44 85 THR A CA 1
ATOM 659 C C . THR A 1 85 ? -19.702 -12.896 -2.641 1.00 89.44 85 THR A C 1
ATOM 661 O O . THR A 1 85 ? -20.396 -13.870 -2.344 1.00 89.44 85 THR A O 1
ATOM 664 N N . LEU A 1 86 ? -19.797 -12.280 -3.816 1.00 89.12 86 LEU A N 1
ATOM 665 C CA . LEU A 1 86 ? -20.645 -12.740 -4.910 1.00 89.12 86 LEU A CA 1
ATOM 666 C C . LEU A 1 86 ? -19.770 -13.320 -6.017 1.00 89.12 86 LEU A C 1
ATOM 668 O O . LEU A 1 86 ? -18.846 -12.658 -6.485 1.00 89.12 86 LEU A O 1
ATOM 672 N N . LYS A 1 87 ? -20.075 -14.551 -6.435 1.00 86.00 87 LYS A N 1
ATOM 673 C CA . LYS A 1 87 ? -19.397 -15.209 -7.555 1.00 86.00 87 LYS A CA 1
ATOM 674 C C . LYS A 1 87 ? -19.996 -14.721 -8.869 1.00 86.00 87 LYS A C 1
ATOM 676 O O . LYS A 1 87 ? -21.200 -14.841 -9.071 1.00 86.00 87 LYS A O 1
ATOM 681 N N . LEU A 1 88 ? -19.146 -14.230 -9.757 1.00 80.06 88 LEU A N 1
ATOM 682 C CA . LEU A 1 88 ? -19.500 -13.802 -11.109 1.00 80.06 88 LEU A CA 1
ATOM 683 C C . LEU A 1 88 ? -19.594 -14.990 -12.070 1.00 80.06 88 LEU A C 1
ATOM 685 O O . LEU A 1 88 ? -20.410 -14.979 -12.979 1.00 80.06 88 LEU A O 1
ATOM 689 N N . GLY A 1 89 ? -18.797 -16.037 -11.832 1.00 71.88 89 GLY A N 1
ATOM 690 C CA . GLY A 1 89 ? -18.646 -17.192 -12.720 1.00 71.88 89 GLY A CA 1
ATOM 691 C C . GLY A 1 89 ? -17.262 -17.232 -13.374 1.00 71.88 89 GLY A C 1
ATOM 692 O O . GLY A 1 89 ? -16.469 -16.302 -13.248 1.00 71.88 89 GLY A O 1
ATOM 693 N N . LYS A 1 90 ? -16.927 -18.349 -14.028 1.00 68.25 90 LYS A N 1
ATOM 694 C CA . LYS A 1 90 ? -15.621 -18.528 -14.682 1.00 68.25 90 LYS A CA 1
ATOM 695 C C . LYS A 1 90 ? -15.579 -17.732 -15.991 1.00 68.25 90 LYS A C 1
ATOM 697 O O . LYS A 1 90 ? -16.501 -17.857 -16.789 1.00 68.25 90 LYS A O 1
ATOM 702 N N . GLY A 1 91 ? -14.513 -16.960 -16.212 1.00 66.81 91 GLY A N 1
ATOM 703 C CA . GLY A 1 91 ? -14.331 -16.152 -17.427 1.00 66.81 91 GLY A CA 1
ATOM 704 C C . GLY A 1 91 ? -15.216 -14.902 -17.504 1.00 66.81 91 GLY A C 1
ATOM 705 O O . GLY A 1 91 ? -15.269 -14.263 -18.549 1.00 66.81 91 GLY A O 1
ATOM 706 N N . ILE A 1 92 ? -15.930 -14.559 -16.425 1.00 71.12 92 ILE A N 1
ATOM 707 C CA . ILE A 1 92 ? -16.781 -13.367 -16.364 1.00 71.12 92 ILE A CA 1
ATOM 708 C C . ILE A 1 92 ? -16.010 -12.251 -15.672 1.00 71.12 92 ILE A C 1
ATOM 710 O O . ILE A 1 92 ? -15.551 -12.403 -14.540 1.00 71.12 92 ILE A O 1
ATOM 714 N N . TRP A 1 93 ? -15.881 -11.121 -16.364 1.00 72.25 93 TRP A N 1
ATOM 715 C CA . TRP A 1 93 ? -15.129 -9.977 -15.863 1.00 72.25 93 TRP A CA 1
ATOM 716 C C . TRP A 1 93 ? -15.901 -9.264 -14.745 1.00 72.25 93 TRP A C 1
ATOM 718 O O . TRP A 1 93 ? -17.115 -9.093 -14.890 1.00 72.25 93 TRP A O 1
ATOM 728 N N . PRO A 1 94 ? -15.227 -8.780 -13.683 1.00 73.12 94 PRO A N 1
ATOM 729 C CA . PRO A 1 94 ? -15.825 -7.931 -12.647 1.00 73.12 94 PRO A CA 1
ATOM 730 C C . PRO A 1 94 ? -16.230 -6.520 -13.122 1.00 73.12 94 PRO A C 1
ATOM 732 O O . PRO A 1 94 ? -16.050 -5.549 -12.395 1.00 73.12 94 PRO A O 1
ATOM 735 N N . ILE A 1 95 ? -16.775 -6.385 -14.332 1.00 76.25 95 ILE A N 1
ATOM 736 C CA . ILE A 1 95 ? -17.216 -5.116 -14.927 1.00 76.25 95 ILE A CA 1
ATOM 737 C C . ILE A 1 95 ? -18.639 -4.757 -14.476 1.00 76.25 95 ILE A C 1
ATOM 739 O O . ILE A 1 95 ? -19.435 -5.671 -14.238 1.00 76.25 95 ILE A O 1
ATOM 743 N N . PRO A 1 96 ? -18.988 -3.456 -14.405 1.00 79.25 96 PRO A N 1
ATOM 744 C CA . PRO A 1 96 ? -20.344 -2.974 -14.131 1.00 79.25 96 PRO A CA 1
ATOM 745 C C . PRO A 1 96 ? -21.473 -3.736 -14.836 1.00 79.25 96 PRO A C 1
ATOM 747 O O . PRO A 1 96 ? -22.496 -4.027 -14.221 1.00 79.25 96 PRO A O 1
ATOM 750 N N . GLU A 1 97 ? -21.278 -4.080 -16.107 1.00 82.94 97 GLU A N 1
ATOM 751 C CA . GLU A 1 97 ? -22.264 -4.716 -16.982 1.00 82.94 97 GLU A CA 1
ATOM 752 C C . GLU A 1 97 ? -22.540 -6.181 -16.616 1.00 82.94 97 GLU A C 1
ATOM 754 O O . GLU A 1 97 ? -23.615 -6.698 -16.911 1.00 82.94 97 GLU A O 1
ATOM 759 N N . ASN A 1 98 ? -21.587 -6.838 -15.953 1.00 85.44 98 ASN A N 1
ATOM 760 C CA . ASN A 1 98 ? -21.655 -8.249 -15.571 1.00 85.44 98 ASN A CA 1
ATOM 761 C C . ASN A 1 98 ? -21.949 -8.440 -14.077 1.00 85.44 98 ASN A C 1
ATOM 763 O O . ASN A 1 98 ? -21.876 -9.560 -13.563 1.00 85.44 98 ASN A O 1
ATOM 767 N N . LEU A 1 99 ? -22.243 -7.356 -13.354 1.00 87.69 99 LEU A N 1
ATOM 768 C CA . LEU A 1 99 ? -22.529 -7.440 -11.932 1.00 87.69 99 LEU A CA 1
ATOM 769 C C . LEU A 1 99 ? -23.848 -8.191 -11.680 1.00 87.69 99 LEU A C 1
ATOM 771 O O . LEU A 1 99 ? -24.850 -7.919 -12.345 1.00 87.69 99 LEU A O 1
ATOM 775 N N . PRO A 1 100 ? -23.892 -9.102 -10.689 1.00 90.25 100 PRO A N 1
ATOM 776 C CA . PRO A 1 100 ? -25.122 -9.774 -10.300 1.00 90.25 100 PRO A CA 1
ATOM 777 C C . PRO A 1 100 ? -26.186 -8.767 -9.860 1.00 90.25 100 PRO A C 1
ATOM 779 O O . PRO A 1 100 ? -25.862 -7.710 -9.316 1.00 90.25 100 PRO A O 1
ATOM 782 N N . GLU A 1 101 ? -27.461 -9.131 -10.001 1.00 91.56 101 GLU A N 1
ATOM 783 C CA . GLU A 1 101 ? -28.599 -8.279 -9.623 1.00 91.56 101 GLU A CA 1
ATOM 784 C C . GLU A 1 101 ? -28.466 -7.715 -8.201 1.00 91.56 101 GLU A C 1
ATOM 786 O O . GLU A 1 101 ? -28.691 -6.531 -7.967 1.00 91.56 101 GLU A O 1
ATOM 791 N N . GLU A 1 102 ? -28.006 -8.528 -7.250 1.00 92.62 102 GLU A N 1
ATOM 792 C CA . GLU A 1 102 ? -27.798 -8.085 -5.872 1.00 92.62 102 GLU A CA 1
ATOM 793 C C . GLU A 1 102 ? -26.742 -6.973 -5.740 1.00 92.62 102 GLU A C 1
ATOM 795 O O . GLU A 1 102 ? -26.912 -6.049 -4.942 1.00 92.62 102 GLU A O 1
ATOM 800 N N . ALA A 1 103 ? -25.672 -7.019 -6.537 1.00 91.75 103 ALA A N 1
ATOM 801 C CA . ALA A 1 103 ? -24.673 -5.955 -6.577 1.00 91.75 103 ALA A CA 1
ATOM 802 C C . ALA A 1 103 ? -25.257 -4.673 -7.193 1.00 91.75 103 ALA A C 1
ATOM 804 O O . ALA A 1 103 ? -25.040 -3.585 -6.662 1.00 91.75 103 ALA A O 1
ATOM 805 N N . LEU A 1 104 ? -26.064 -4.793 -8.252 1.00 91.69 104 LEU A N 1
ATOM 806 C CA . LEU A 1 104 ? -26.766 -3.658 -8.867 1.00 91.69 104 LEU A CA 1
ATOM 807 C C . LEU A 1 104 ? -27.776 -3.009 -7.905 1.00 91.69 104 LEU A C 1
ATOM 809 O O . LEU A 1 104 ? -27.875 -1.779 -7.837 1.00 91.69 104 LEU A O 1
ATOM 813 N N . LEU A 1 105 ? -28.485 -3.814 -7.110 1.00 91.38 105 LEU A N 1
ATOM 814 C CA . LEU A 1 105 ? -29.368 -3.332 -6.046 1.00 91.38 105 LEU A CA 1
ATOM 815 C C . LEU A 1 105 ? -28.578 -2.604 -4.950 1.00 91.38 105 LEU A C 1
ATOM 817 O O . LEU A 1 105 ? -28.977 -1.518 -4.524 1.00 91.38 105 LEU A O 1
ATOM 821 N N . HIS A 1 106 ? -27.431 -3.152 -4.532 1.00 91.31 106 HIS A N 1
ATOM 822 C CA . HIS A 1 106 ? -26.547 -2.507 -3.559 1.00 91.31 106 HIS A CA 1
ATOM 823 C C . HIS A 1 106 ? -26.082 -1.122 -4.044 1.00 91.31 106 HIS A C 1
ATOM 825 O O . HIS A 1 106 ? -26.221 -0.136 -3.317 1.00 91.31 106 HIS A O 1
ATOM 831 N N . LEU A 1 107 ? -25.636 -1.020 -5.298 1.00 90.69 107 LEU A N 1
ATOM 832 C CA . LEU A 1 107 ? -25.243 0.241 -5.940 1.00 90.69 107 LEU A CA 1
ATOM 833 C C . LEU A 1 107 ? -26.394 1.250 -6.003 1.00 90.69 107 LEU A C 1
ATOM 835 O O . LEU A 1 107 ? -26.223 2.428 -5.690 1.00 90.69 107 LEU A O 1
ATOM 839 N N . SER A 1 108 ? -27.590 0.782 -6.362 1.00 88.50 108 SER A N 1
ATOM 840 C CA . SER A 1 108 ? -28.797 1.615 -6.448 1.00 88.50 108 SER A CA 1
ATOM 841 C C . SER A 1 108 ? -29.216 2.186 -5.090 1.00 88.50 108 SER A C 1
ATOM 843 O O . SER A 1 108 ? -29.797 3.266 -5.024 1.00 88.50 108 SER A O 1
ATOM 845 N N . SER A 1 109 ? -28.872 1.500 -3.995 1.00 87.50 109 SER A N 1
ATOM 846 C CA . SER A 1 109 ? -29.079 1.983 -2.623 1.00 87.50 109 SER A CA 1
ATOM 847 C C . SER A 1 109 ? -28.012 2.979 -2.134 1.00 87.50 109 SER A C 1
ATOM 849 O O . SER A 1 109 ? -28.094 3.469 -1.007 1.00 87.50 109 SER A O 1
ATOM 851 N N . GLY A 1 110 ? -27.027 3.308 -2.978 1.00 85.19 110 GLY A N 1
ATOM 852 C CA . GLY A 1 110 ? -25.911 4.202 -2.660 1.00 85.19 110 GLY A CA 1
ATOM 853 C C . GLY A 1 110 ? -24.681 3.508 -2.074 1.00 85.19 110 GLY A C 1
ATOM 854 O O . GLY A 1 110 ? -23.771 4.196 -1.619 1.00 85.19 110 GLY A O 1
ATOM 855 N N . GLY A 1 111 ? -24.649 2.173 -2.076 1.00 88.56 111 GLY A N 1
ATOM 856 C CA . GLY A 1 111 ? -23.454 1.402 -1.752 1.00 88.56 111 GLY A CA 1
ATOM 857 C C . GLY A 1 111 ? -22.416 1.426 -2.877 1.00 88.56 111 GLY A C 1
ATOM 858 O O . GLY A 1 111 ? -22.687 1.879 -3.991 1.00 88.56 111 GLY A O 1
ATOM 859 N N . MET A 1 112 ? -21.224 0.910 -2.586 1.00 91.75 112 MET A N 1
ATOM 860 C CA . MET A 1 112 ? -20.167 0.675 -3.573 1.00 91.75 112 MET A CA 1
ATOM 861 C C . MET A 1 112 ? -19.813 -0.807 -3.580 1.00 91.75 112 MET A C 1
ATOM 863 O O . MET A 1 112 ? -19.867 -1.479 -2.550 1.00 91.75 112 MET A O 1
ATOM 867 N N . VAL A 1 113 ? -19.447 -1.319 -4.747 1.00 91.38 113 VAL A N 1
ATOM 868 C CA . VAL A 1 113 ? -19.017 -2.709 -4.908 1.00 91.38 113 VAL A CA 1
ATOM 869 C C . VAL A 1 113 ? -17.510 -2.709 -5.052 1.00 91.38 113 VAL A C 1
ATOM 871 O O . VAL A 1 113 ? -16.979 -2.074 -5.961 1.00 91.38 113 VAL A O 1
ATOM 874 N N . LEU A 1 114 ? -16.828 -3.436 -4.173 1.00 90.44 114 LEU A N 1
ATOM 875 C CA . LEU A 1 114 ? -15.392 -3.626 -4.272 1.00 90.44 114 LEU A CA 1
ATOM 876 C C . LEU A 1 114 ? -15.114 -4.675 -5.355 1.00 90.44 114 LEU A C 1
ATOM 878 O O . LEU A 1 114 ? -15.624 -5.802 -5.311 1.00 90.44 114 LEU A O 1
ATOM 882 N N . LEU A 1 115 ? -14.315 -4.278 -6.337 1.00 86.94 115 LEU A N 1
ATOM 883 C CA . LEU A 1 115 ? -13.942 -5.084 -7.486 1.00 86.94 115 LEU A CA 1
ATOM 884 C C . LEU A 1 115 ? -12.471 -5.441 -7.380 1.00 86.94 115 LEU A C 1
ATOM 886 O O . LEU A 1 115 ? -11.616 -4.571 -7.217 1.00 86.94 115 LEU A O 1
ATOM 890 N N . LYS A 1 116 ? -12.178 -6.729 -7.510 1.00 80.25 116 LYS A N 1
ATOM 891 C CA . LYS A 1 116 ? -10.811 -7.198 -7.650 1.00 80.25 116 LYS A CA 1
ATOM 892 C C . LYS A 1 116 ? -10.541 -7.453 -9.124 1.00 80.25 116 LYS A C 1
ATOM 894 O O . LYS A 1 116 ? -10.975 -8.463 -9.672 1.00 80.25 116 LYS A O 1
ATOM 899 N N . SER A 1 117 ? -9.866 -6.513 -9.770 1.00 75.00 117 SER A N 1
ATOM 900 C CA . SER A 1 117 ? -9.292 -6.701 -11.102 1.00 75.00 117 SER A CA 1
ATOM 901 C C . SER A 1 117 ? -7.813 -7.038 -10.940 1.00 75.00 117 SER A C 1
ATOM 903 O O . SER A 1 117 ? -7.169 -6.544 -10.030 1.00 75.00 117 SER A O 1
ATOM 905 N N . TRP A 1 118 ? -7.227 -7.894 -11.770 1.00 76.00 118 TRP A N 1
ATOM 906 C CA . TRP A 1 118 ? -5.762 -7.938 -11.805 1.00 76.00 118 TRP A CA 1
ATOM 907 C C . TRP A 1 118 ? -5.276 -6.774 -12.674 1.00 76.00 118 TRP A C 1
ATOM 909 O O . TRP A 1 118 ? -5.843 -6.605 -13.756 1.00 76.00 118 TRP A O 1
ATOM 919 N N . PRO A 1 119 ? -4.285 -5.975 -12.245 1.00 74.69 119 PRO A N 1
ATOM 920 C CA . PRO A 1 119 ? -3.472 -6.106 -11.033 1.00 74.69 119 PRO A CA 1
ATOM 921 C C . PRO A 1 119 ? -3.896 -5.145 -9.908 1.00 74.69 119 PRO A C 1
ATOM 923 O O . PRO A 1 119 ? -3.053 -4.755 -9.127 1.00 74.69 119 PRO A O 1
ATOM 926 N N . ILE A 1 120 ? -5.135 -4.651 -9.843 1.00 82.44 120 ILE A N 1
ATOM 927 C CA . ILE A 1 120 ? -5.530 -3.619 -8.865 1.00 82.44 120 ILE A CA 1
ATOM 928 C C . ILE A 1 120 ? -6.953 -3.787 -8.333 1.00 82.44 120 ILE A C 1
ATOM 930 O O . ILE A 1 120 ? -7.878 -4.227 -9.017 1.00 82.44 120 ILE A O 1
ATOM 934 N N . TRP A 1 121 ? -7.177 -3.310 -7.120 1.00 86.44 121 TRP A N 1
ATOM 935 C CA . TRP A 1 121 ? -8.515 -3.132 -6.578 1.00 86.44 121 TRP A CA 1
ATOM 936 C C . TRP A 1 121 ? -9.166 -1.859 -7.106 1.00 86.44 121 TRP A C 1
ATOM 938 O O . TRP A 1 121 ? -8.521 -0.832 -7.297 1.00 86.44 121 TRP A O 1
ATOM 948 N N . GLN A 1 122 ? -10.466 -1.937 -7.353 1.00 87.69 122 GLN A N 1
ATOM 949 C CA . GLN A 1 122 ? -11.276 -0.862 -7.915 1.00 87.69 122 GLN A CA 1
ATOM 950 C C . GLN A 1 122 ? -12.651 -0.852 -7.250 1.00 87.69 122 GLN A C 1
ATOM 952 O O . GLN A 1 122 ? -12.998 -1.755 -6.484 1.00 87.69 122 GLN A O 1
ATOM 957 N N . VAL A 1 123 ? -13.460 0.156 -7.568 1.00 90.56 123 VAL A N 1
ATOM 958 C CA . VAL A 1 123 ? -14.853 0.215 -7.120 1.00 90.56 123 VAL A CA 1
ATOM 959 C C . VAL A 1 123 ? -15.797 0.357 -8.308 1.00 90.56 123 VAL A C 1
ATOM 961 O O . VAL A 1 123 ? -15.497 1.047 -9.283 1.00 90.56 123 VAL A O 1
ATOM 964 N N . ALA A 1 124 ? -16.962 -0.275 -8.214 1.00 91.00 124 ALA A N 1
ATOM 965 C CA . ALA A 1 124 ? -18.134 0.134 -8.976 1.00 91.00 124 ALA A CA 1
ATOM 966 C C . ALA A 1 124 ? -19.049 0.969 -8.080 1.00 91.00 124 ALA A C 1
ATOM 968 O O . ALA A 1 124 ? -19.225 0.671 -6.894 1.00 91.00 124 ALA A O 1
ATOM 969 N N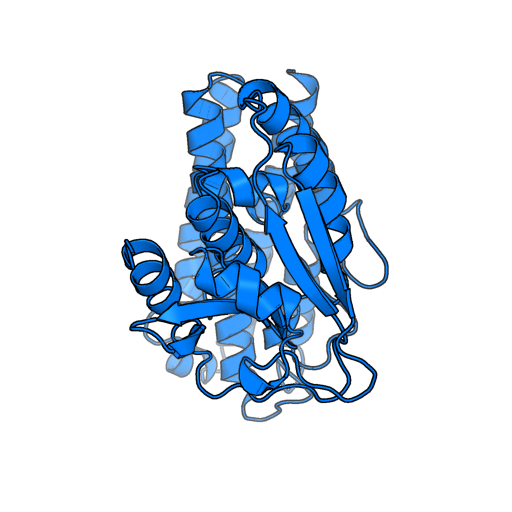 . ALA A 1 125 ? -19.635 2.012 -8.660 1.00 91.25 125 ALA A N 1
ATOM 970 C CA . ALA A 1 125 ? -20.543 2.931 -7.988 1.00 91.25 125 ALA A CA 1
ATOM 971 C C . ALA A 1 125 ? -21.652 3.388 -8.944 1.00 91.25 125 ALA A C 1
ATOM 973 O O . ALA A 1 125 ? -21.493 3.345 -10.162 1.00 91.25 125 ALA A O 1
ATOM 974 N N . ASN A 1 126 ? -22.781 3.845 -8.399 1.00 87.81 126 ASN A N 1
ATOM 975 C CA . ASN A 1 126 ? -23.781 4.548 -9.197 1.00 87.81 126 ASN A CA 1
ATOM 976 C C . ASN A 1 126 ? -23.396 6.032 -9.296 1.00 87.81 126 ASN A C 1
ATOM 978 O O . ASN A 1 126 ? -23.566 6.786 -8.339 1.00 87.81 126 ASN A O 1
ATOM 982 N N . ALA A 1 127 ? -22.883 6.447 -10.451 1.00 83.31 127 ALA A N 1
ATOM 983 C CA . ALA A 1 127 ? -22.581 7.834 -10.763 1.00 83.31 127 ALA A CA 1
ATOM 984 C C . ALA A 1 127 ? -23.647 8.370 -11.727 1.00 83.31 127 ALA A C 1
ATOM 986 O O . ALA A 1 127 ? -23.831 7.873 -12.835 1.00 83.31 127 ALA A O 1
ATOM 987 N N . ASN A 1 128 ? -24.390 9.392 -11.294 1.00 81.12 128 ASN A N 1
ATOM 988 C CA . ASN A 1 128 ? -25.403 10.067 -12.117 1.00 81.12 128 ASN A CA 1
ATOM 989 C C . ASN A 1 128 ? -26.463 9.124 -12.728 1.00 81.12 128 ASN A C 1
ATOM 991 O O . ASN A 1 128 ? -26.914 9.328 -13.854 1.00 81.12 128 ASN A O 1
ATOM 995 N N . GLY A 1 129 ? -26.876 8.093 -11.985 1.00 80.50 129 GLY A N 1
ATOM 996 C CA . GLY A 1 129 ? -27.893 7.137 -12.429 1.00 80.50 129 GLY A CA 1
ATOM 997 C C . G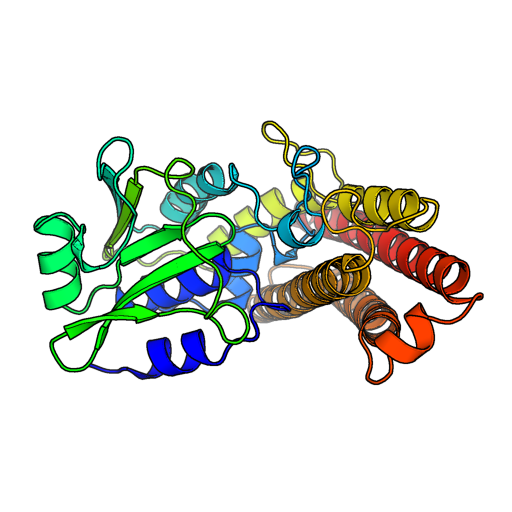LY A 1 129 ? -27.355 6.011 -13.313 1.00 80.50 129 GLY A C 1
ATOM 998 O O . GLY A 1 129 ? -28.148 5.198 -13.784 1.00 80.50 129 GLY A O 1
ATOM 999 N N . LYS A 1 130 ? -26.037 5.939 -13.531 1.00 86.50 130 LYS A N 1
ATOM 1000 C CA . LYS A 1 130 ? -25.374 4.857 -14.262 1.00 86.50 130 LYS A CA 1
ATOM 1001 C C . LYS A 1 130 ? -24.410 4.121 -13.348 1.00 86.50 130 LYS A C 1
ATOM 1003 O O . LYS A 1 130 ? -23.713 4.738 -12.547 1.00 86.50 130 LYS A O 1
ATOM 1008 N N . THR A 1 131 ? -24.366 2.799 -13.472 1.00 87.94 131 THR A N 1
ATOM 1009 C CA . THR A 1 131 ? -23.298 2.027 -12.839 1.00 87.94 131 THR A CA 1
ATOM 1010 C C . THR A 1 131 ? -22.016 2.279 -13.610 1.00 87.94 131 THR A C 1
ATOM 1012 O O . THR A 1 131 ? -21.926 1.952 -14.789 1.00 87.94 131 THR A O 1
ATOM 1015 N N . GLU A 1 132 ? -21.032 2.854 -12.936 1.00 88.31 132 GLU A N 1
ATOM 1016 C CA . GLU A 1 132 ? -19.730 3.159 -13.503 1.00 88.31 132 GLU A CA 1
ATOM 1017 C C . GLU A 1 132 ? -18.643 2.489 -12.670 1.00 88.31 132 GLU A C 1
ATOM 1019 O O . GLU A 1 132 ? -18.725 2.386 -11.441 1.00 88.31 132 GLU A O 1
ATOM 1024 N N . ARG A 1 133 ? -17.603 2.031 -13.361 1.00 87.31 133 ARG A N 1
ATOM 1025 C CA . ARG A 1 133 ? -16.344 1.661 -12.729 1.00 87.31 133 ARG A CA 1
ATOM 1026 C C . ARG A 1 133 ? -15.546 2.929 -12.490 1.00 87.31 133 ARG A C 1
ATOM 1028 O O . ARG A 1 133 ? -15.325 3.691 -13.429 1.00 87.31 133 ARG A O 1
ATOM 1035 N N . ILE A 1 134 ? -15.030 3.083 -11.279 1.00 87.94 134 ILE A N 1
ATOM 1036 C CA . ILE A 1 134 ? -14.096 4.152 -10.951 1.00 87.94 134 ILE A CA 1
ATOM 1037 C C . ILE A 1 134 ? -12.704 3.553 -10.772 1.00 87.94 134 ILE A C 1
ATOM 1039 O O . ILE A 1 134 ? -12.526 2.534 -10.103 1.00 87.94 134 ILE A O 1
ATOM 1043 N N . VAL A 1 135 ? -11.723 4.193 -11.400 1.00 83.44 135 VAL A N 1
ATOM 1044 C CA . VAL A 1 135 ? -10.313 3.799 -11.406 1.00 83.44 135 VAL A CA 1
ATOM 1045 C C . VAL A 1 135 ? -9.464 4.957 -10.895 1.00 83.44 135 VAL A C 1
ATOM 1047 O O . VAL A 1 135 ? -9.873 6.111 -11.014 1.00 83.44 135 VAL A O 1
ATOM 1050 N N . PHE A 1 136 ? -8.299 4.644 -10.334 1.00 87.00 136 PHE A N 1
ATOM 1051 C CA . PHE A 1 136 ? -7.289 5.642 -9.982 1.00 87.00 136 PHE A CA 1
ATOM 1052 C C . PHE A 1 136 ? -6.752 6.353 -11.221 1.00 87.00 136 PHE A C 1
ATOM 1054 O O . PHE A 1 136 ? -6.683 5.760 -12.306 1.00 87.00 136 PHE A O 1
ATOM 1061 N N . GLU A 1 137 ? -6.254 7.568 -11.013 1.00 86.88 137 GLU A N 1
ATOM 1062 C CA . GLU A 1 137 ? -5.442 8.252 -12.007 1.00 86.88 137 GLU A CA 1
ATOM 1063 C C . GLU A 1 137 ? -4.172 7.431 -12.290 1.00 86.88 137 GLU A C 1
ATOM 1065 O O . GLU A 1 137 ? -3.486 6.973 -11.372 1.00 86.88 137 GLU A O 1
ATOM 1070 N N . GLY A 1 138 ? -3.862 7.207 -13.566 1.00 79.31 138 GLY A N 1
ATOM 1071 C CA . GLY A 1 138 ? -2.711 6.413 -14.009 1.00 79.31 138 GLY A CA 1
ATOM 1072 C C . GLY A 1 138 ? -2.991 4.925 -14.255 1.00 79.31 138 GLY A C 1
ATOM 1073 O O . GLY A 1 138 ? -2.091 4.215 -14.716 1.00 79.31 138 GLY A O 1
ATOM 1074 N N . PHE A 1 139 ? -4.217 4.449 -14.004 1.00 78.88 139 PHE A N 1
ATOM 1075 C CA . PHE A 1 139 ? -4.648 3.068 -14.279 1.00 78.88 139 PHE A CA 1
ATOM 1076 C C . PHE A 1 139 ? -5.810 2.943 -15.269 1.00 78.88 139 PHE A C 1
ATOM 1078 O O . PHE A 1 139 ? -6.360 1.860 -15.461 1.00 78.88 139 PHE A O 1
ATOM 1085 N N . GLU A 1 140 ? -6.162 4.020 -15.963 1.00 80.00 140 GLU A N 1
ATOM 1086 C CA . GLU A 1 140 ? -7.328 4.097 -16.847 1.00 80.00 140 GLU A CA 1
ATOM 1087 C C . GLU A 1 140 ? -7.252 3.129 -18.032 1.00 80.00 140 GLU A C 1
ATOM 1089 O O . GLU A 1 140 ? -8.282 2.707 -18.556 1.00 80.00 140 GLU A O 1
ATOM 1094 N N . 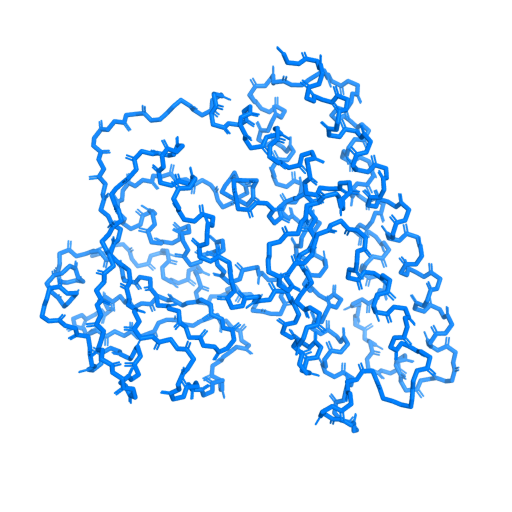LYS A 1 141 ? -6.030 2.781 -18.449 1.00 73.81 141 LYS A N 1
ATOM 1095 C CA . LYS A 1 141 ? -5.742 1.927 -19.611 1.00 73.81 141 LYS A CA 1
ATOM 1096 C C . LYS A 1 141 ? -5.378 0.487 -19.251 1.00 73.81 141 LYS A C 1
ATOM 1098 O O . LYS A 1 141 ? -4.953 -0.254 -20.131 1.00 73.81 141 LYS A O 1
ATOM 1103 N N . LEU A 1 142 ? -5.455 0.105 -17.975 1.00 69.25 142 LEU A N 1
ATOM 1104 C CA . LEU A 1 142 ? -5.214 -1.283 -17.595 1.00 69.25 142 LEU A CA 1
ATOM 1105 C C . LEU A 1 142 ? -6.456 -2.120 -17.906 1.00 69.25 142 LEU A C 1
ATOM 1107 O O . LEU A 1 142 ? -7.533 -1.895 -17.343 1.00 69.25 142 LEU A O 1
ATOM 1111 N N . ASP A 1 143 ? -6.280 -3.071 -18.822 1.00 58.41 143 ASP A N 1
ATOM 1112 C CA . ASP A 1 143 ? -7.311 -4.021 -19.222 1.00 58.41 143 ASP A CA 1
ATOM 1113 C C . ASP A 1 143 ? -7.438 -5.180 -18.225 1.00 58.41 143 ASP A C 1
ATOM 1115 O O . ASP A 1 143 ? -6.517 -5.524 -17.482 1.00 58.41 143 ASP A O 1
ATOM 1119 N N . TRP A 1 144 ? -8.628 -5.773 -18.207 1.00 62.44 144 TRP A N 1
ATOM 1120 C CA . TRP A 1 144 ? -9.024 -6.835 -17.294 1.00 62.44 144 TRP A CA 1
ATOM 1121 C C . TRP A 1 144 ? -8.270 -8.126 -17.598 1.00 62.44 144 TRP A C 1
ATOM 1123 O O . TRP A 1 144 ? -8.218 -8.575 -18.740 1.00 62.44 144 TRP A O 1
ATOM 1133 N N . CYS A 1 145 ? -7.773 -8.797 -16.564 1.00 62.50 145 CYS A N 1
ATOM 1134 C CA . CYS A 1 145 ? -7.378 -10.192 -16.710 1.00 62.50 145 CYS A CA 1
ATOM 1135 C C . CYS A 1 145 ? -8.619 -11.099 -16.722 1.00 62.50 145 CYS A C 1
ATOM 1137 O O . CYS A 1 145 ? -9.298 -11.232 -15.700 1.00 62.50 145 CYS A O 1
ATOM 1139 N N . GLU A 1 146 ? -8.870 -11.776 -17.847 1.00 52.75 146 GLU A N 1
ATOM 1140 C CA . GLU A 1 146 ? -10.058 -12.621 -18.073 1.00 52.75 146 GLU A CA 1
ATOM 1141 C C . GLU A 1 146 ? -10.222 -13.779 -17.069 1.00 52.75 146 GLU A C 1
ATOM 1143 O O . GLU A 1 146 ? -11.324 -14.299 -16.900 1.00 52.75 146 GLU A O 1
ATOM 1148 N N . ASN A 1 147 ? -9.146 -14.189 -16.390 1.00 56.56 147 ASN A N 1
ATOM 1149 C CA . ASN A 1 147 ? -9.133 -15.369 -15.518 1.00 56.56 147 ASN A CA 1
ATOM 1150 C C . ASN A 1 147 ? -8.625 -15.108 -14.099 1.00 56.56 147 ASN A C 1
ATOM 1152 O O . ASN A 1 147 ? -8.541 -16.050 -13.313 1.00 56.56 147 ASN A O 1
ATOM 1156 N N . CYS A 1 148 ? -8.284 -13.867 -13.752 1.00 61.00 148 CYS A N 1
ATOM 1157 C CA . CYS A 1 148 ? -7.606 -13.633 -12.483 1.00 61.00 148 CYS A CA 1
ATOM 1158 C C . CYS A 1 148 ? -8.573 -13.663 -11.296 1.00 61.00 148 CYS A C 1
ATOM 1160 O O . CYS A 1 148 ? -8.230 -14.231 -10.263 1.00 61.00 148 CYS A O 1
ATOM 1162 N N . PHE A 1 149 ? -9.798 -13.136 -11.430 1.00 68.44 149 PHE A N 1
ATOM 1163 C CA . PHE A 1 149 ? -10.746 -13.084 -10.312 1.00 68.44 149 PHE A CA 1
ATOM 1164 C C . PHE A 1 149 ? -12.193 -13.300 -10.754 1.00 68.44 149 PHE A C 1
ATOM 1166 O O . PHE A 1 149 ? -12.637 -12.787 -11.774 1.00 68.44 149 PHE A O 1
ATOM 1173 N N . THR A 1 150 ? -12.931 -14.070 -9.953 1.00 71.25 150 THR A N 1
ATOM 1174 C CA . THR A 1 150 ? -14.316 -14.496 -10.234 1.00 71.25 150 THR A CA 1
ATOM 1175 C C . THR A 1 150 ? -15.313 -13.960 -9.211 1.00 71.25 150 THR A C 1
ATOM 1177 O O . THR A 1 150 ? -16.449 -14.429 -9.158 1.00 71.25 150 THR A O 1
ATOM 1180 N N . ASN A 1 151 ? -14.897 -13.001 -8.380 1.00 82.25 151 ASN A N 1
ATOM 1181 C CA . ASN A 1 151 ? -15.680 -12.501 -7.259 1.00 82.25 151 ASN A CA 1
ATOM 1182 C C . ASN A 1 151 ? -15.766 -10.973 -7.273 1.00 82.25 151 ASN A C 1
ATOM 1184 O O . ASN A 1 151 ? -14.796 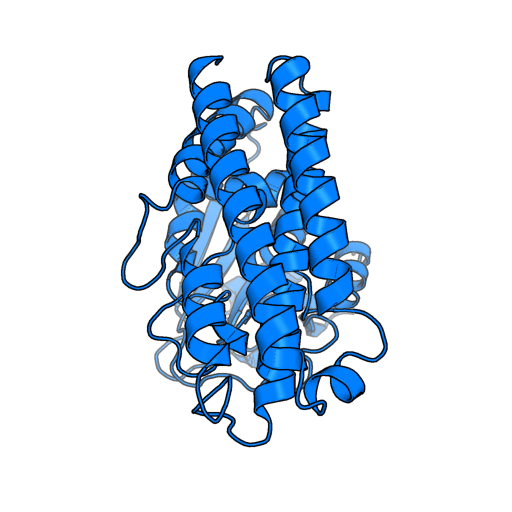-10.293 -7.602 1.00 82.25 151 ASN A O 1
ATOM 1188 N N . CYS A 1 152 ? -16.898 -10.446 -6.816 1.00 87.88 152 CYS A N 1
ATOM 1189 C CA . CYS A 1 152 ? -17.017 -9.074 -6.331 1.00 87.88 152 CYS A CA 1
ATOM 1190 C C . CYS A 1 152 ? -17.478 -9.081 -4.871 1.00 87.88 152 CYS A C 1
ATOM 1192 O O . CYS A 1 152 ? -18.058 -10.064 -4.394 1.00 87.88 152 CYS A O 1
ATOM 1194 N N . PHE A 1 153 ? -17.237 -7.984 -4.158 1.00 90.12 153 PHE A N 1
ATOM 1195 C CA . PHE A 1 153 ? -17.508 -7.917 -2.728 1.00 90.12 153 PHE A CA 1
ATOM 1196 C C . PHE A 1 153 ? -18.459 -6.774 -2.397 1.00 90.12 153 PHE A C 1
ATOM 1198 O O . PHE A 1 153 ? -18.240 -5.623 -2.776 1.00 90.12 153 PHE A O 1
ATOM 1205 N N . LEU A 1 154 ? -19.514 -7.105 -1.658 1.00 91.94 154 LEU A N 1
ATOM 1206 C CA . LEU A 1 154 ? -20.433 -6.135 -1.084 1.00 91.94 154 LEU A CA 1
ATOM 1207 C C . LEU A 1 154 ? -20.057 -5.914 0.370 1.00 91.94 154 LEU A C 1
ATOM 1209 O O . LEU A 1 154 ? -20.056 -6.852 1.173 1.00 91.94 154 LEU A O 1
ATOM 1213 N N . VAL A 1 155 ? -19.777 -4.666 0.713 1.00 88.69 155 VAL A N 1
ATOM 1214 C CA . VAL A 1 155 ? -19.580 -4.255 2.096 1.00 88.69 155 VAL A CA 1
ATOM 1215 C C . VAL A 1 155 ? -20.875 -3.624 2.570 1.00 88.69 155 VAL A C 1
ATOM 1217 O O . VAL A 1 155 ? -21.438 -2.751 1.920 1.00 88.69 155 VAL A O 1
ATOM 1220 N N . THR A 1 156 ? -21.377 -4.078 3.710 1.00 86.44 156 THR A N 1
ATOM 1221 C CA . THR A 1 156 ? -22.534 -3.454 4.355 1.00 86.44 156 THR A CA 1
ATOM 1222 C C . THR A 1 156 ? -22.216 -3.172 5.812 1.00 86.44 156 THR A C 1
ATOM 1224 O O . THR A 1 156 ? -21.563 -3.965 6.497 1.00 86.44 156 THR A O 1
ATOM 1227 N N . GLY A 1 157 ? -22.669 -2.016 6.292 1.00 73.44 157 GLY A N 1
ATOM 1228 C CA . GLY A 1 157 ? -22.474 -1.623 7.679 1.00 73.44 157 GLY A CA 1
ATOM 1229 C C . GLY A 1 157 ? -23.189 -2.558 8.651 1.00 73.44 157 GLY A C 1
ATOM 1230 O O . GLY A 1 157 ? -24.344 -2.932 8.443 1.00 73.44 157 GLY A O 1
ATOM 1231 N N . LYS A 1 158 ? -22.522 -2.889 9.759 1.00 62.81 158 LYS A N 1
ATOM 1232 C CA . LYS A 1 158 ? -23.196 -3.273 11.002 1.00 62.81 158 LYS A CA 1
ATOM 1233 C C . LYS A 1 158 ? -23.198 -2.059 11.923 1.00 62.81 158 LYS A C 1
ATOM 1235 O O . LYS A 1 158 ? -22.220 -1.331 12.005 1.00 62.81 158 LYS A O 1
ATOM 1240 N N . ALA A 1 159 ? -24.286 -1.877 12.662 1.00 52.88 159 ALA A N 1
ATOM 1241 C CA . ALA A 1 159 ? -24.473 -0.782 13.616 1.00 52.88 159 ALA A CA 1
ATOM 1242 C C . ALA A 1 159 ? -23.574 -0.858 14.873 1.00 52.88 159 ALA A C 1
ATOM 1244 O O . ALA A 1 159 ? -23.867 -0.198 15.868 1.00 52.88 159 ALA A O 1
ATOM 1245 N N . LYS A 1 160 ? -22.519 -1.684 14.891 1.00 56.62 160 LYS A N 1
ATOM 1246 C CA . LYS A 1 160 ? -21.640 -1.784 16.060 1.00 56.62 160 LYS A CA 1
ATOM 1247 C C . LYS A 1 160 ? -20.550 -0.725 15.947 1.00 56.62 160 LYS A C 1
ATOM 1249 O O . LYS A 1 160 ? -19.765 -0.749 15.010 1.00 56.62 160 LYS A O 1
ATOM 1254 N N . SER A 1 161 ? -20.498 0.182 16.917 1.00 63.97 161 SER A N 1
ATOM 1255 C CA . SER A 1 161 ? -19.338 1.047 17.128 1.00 63.97 161 SER A CA 1
ATOM 1256 C C . SER A 1 161 ? -18.101 0.168 17.327 1.00 63.97 161 SER A C 1
ATOM 1258 O O . SER A 1 161 ? -18.067 -0.618 18.280 1.00 63.97 161 SER A O 1
ATOM 1260 N N . PHE A 1 162 ? -17.110 0.264 16.443 1.00 75.81 162 PHE A N 1
ATOM 1261 C CA . PHE A 1 162 ? -15.828 -0.397 16.664 1.00 75.81 162 PHE A CA 1
ATOM 1262 C C . PHE A 1 162 ? -14.979 0.435 17.625 1.00 75.81 162 PHE A C 1
ATOM 1264 O O . PHE A 1 162 ? -15.060 1.663 17.655 1.00 75.81 162 PHE A O 1
ATOM 1271 N N . ASN A 1 163 ? -14.197 -0.240 18.463 1.00 85.12 163 ASN A N 1
ATOM 1272 C CA . ASN A 1 163 ? -13.295 0.431 19.388 1.00 85.12 163 ASN A CA 1
ATOM 1273 C C . ASN A 1 163 ? -11.991 0.737 18.647 1.00 85.12 163 ASN A C 1
ATOM 1275 O O . ASN A 1 163 ? -11.157 -0.153 18.484 1.00 85.12 163 ASN A O 1
ATOM 1279 N N . GLU A 1 164 ? -11.825 1.989 18.215 1.00 85.38 164 GLU A N 1
ATOM 1280 C CA . GLU A 1 164 ? -10.624 2.465 17.513 1.00 85.38 164 GLU A CA 1
ATOM 1281 C C . GLU A 1 164 ? -9.340 2.117 18.266 1.00 85.38 164 GLU A C 1
ATOM 1283 O O . GLU A 1 164 ? -8.374 1.664 17.654 1.00 85.38 164 GLU A O 1
ATOM 1288 N N . LYS A 1 165 ? -9.336 2.244 19.600 1.00 88.12 165 LYS A N 1
ATOM 1289 C CA . LYS A 1 165 ? -8.172 1.896 20.417 1.00 88.12 165 LYS A CA 1
ATOM 1290 C C . LYS A 1 165 ? -7.846 0.414 20.275 1.00 88.12 165 LYS A C 1
ATOM 1292 O O . LYS A 1 165 ? -6.731 0.089 19.891 1.00 88.12 165 LYS A O 1
ATOM 1297 N N . GLN A 1 166 ? -8.815 -0.473 20.507 1.00 87.75 166 GLN A N 1
ATOM 1298 C CA . GLN A 1 166 ? -8.606 -1.922 20.393 1.00 87.75 166 GLN A CA 1
ATOM 1299 C C . GLN A 1 166 ? -8.167 -2.326 18.981 1.00 87.75 166 GLN A C 1
ATOM 1301 O O . GLN A 1 166 ? -7.215 -3.085 18.831 1.00 87.75 166 GLN A O 1
ATOM 1306 N N . ALA A 1 167 ? -8.827 -1.796 17.952 1.00 88.38 167 ALA A N 1
ATOM 1307 C CA . ALA A 1 167 ? -8.480 -2.061 16.562 1.00 88.38 167 ALA A CA 1
ATOM 1308 C C . ALA A 1 167 ? -7.057 -1.584 16.226 1.00 88.38 167 ALA A C 1
ATOM 1310 O O . ALA A 1 167 ? -6.319 -2.289 15.544 1.00 88.38 167 ALA A O 1
ATOM 1311 N N . THR A 1 168 ? -6.632 -0.440 16.770 1.00 89.50 168 THR A N 1
ATOM 1312 C CA . THR A 1 168 ? -5.248 0.037 16.649 1.00 89.50 168 THR A CA 1
ATOM 1313 C C . THR A 1 168 ? -4.258 -0.904 17.340 1.00 89.50 168 THR A C 1
ATOM 1315 O O . THR A 1 168 ? -3.201 -1.173 16.778 1.00 89.50 168 THR A O 1
ATOM 1318 N N . LEU A 1 169 ? -4.579 -1.436 18.528 1.00 89.19 169 LEU A N 1
ATOM 1319 C CA . LEU A 1 169 ? -3.710 -2.409 19.212 1.00 89.19 169 LEU A CA 1
ATOM 1320 C C . LEU A 1 169 ? -3.529 -3.677 18.371 1.00 89.19 169 LEU A C 1
ATOM 1322 O O . LEU A 1 169 ? -2.411 -4.168 18.230 1.00 89.19 169 LEU A O 1
ATOM 1326 N N . GLU A 1 170 ? -4.613 -4.192 17.789 1.00 87.44 170 GLU A N 1
ATOM 1327 C CA . GLU A 1 170 ? -4.548 -5.358 16.904 1.00 87.44 170 GLU A CA 1
ATOM 1328 C C . GLU A 1 170 ? -3.783 -5.052 15.609 1.00 87.44 170 GLU A C 1
ATOM 1330 O O . GLU A 1 170 ? -2.967 -5.867 15.181 1.00 87.44 170 GLU A O 1
ATOM 1335 N N . ALA A 1 171 ? -3.952 -3.854 15.037 1.00 90.19 171 ALA A N 1
ATOM 1336 C CA . ALA A 1 171 ? -3.154 -3.394 13.903 1.00 90.19 171 ALA A CA 1
ATOM 1337 C C . ALA A 1 171 ? -1.657 -3.341 14.243 1.00 90.19 171 ALA A C 1
ATOM 1339 O O . ALA A 1 171 ? -0.851 -3.814 13.454 1.00 90.19 171 ALA A O 1
ATOM 1340 N N . ILE A 1 172 ? -1.273 -2.826 15.418 1.00 90.44 172 ILE A N 1
ATOM 1341 C CA . ILE A 1 172 ? 0.130 -2.769 15.865 1.00 90.44 172 ILE A CA 1
ATOM 1342 C C . ILE A 1 172 ? 0.708 -4.181 16.019 1.00 90.44 172 ILE A C 1
ATOM 1344 O O . ILE A 1 172 ? 1.784 -4.457 15.491 1.00 90.44 172 ILE A O 1
ATOM 1348 N N . LYS A 1 173 ? -0.020 -5.098 16.670 1.00 87.31 173 LYS A N 1
ATOM 1349 C CA . LYS A 1 173 ? 0.401 -6.503 16.821 1.00 87.31 173 LYS A CA 1
ATOM 1350 C C . LYS A 1 173 ? 0.569 -7.202 15.474 1.00 87.31 173 LYS A C 1
ATOM 1352 O O . LYS A 1 173 ? 1.511 -7.971 15.291 1.00 87.31 173 LYS A O 1
ATOM 1357 N N . HIS A 1 174 ? -0.361 -6.978 14.548 1.00 84.81 174 HIS A N 1
ATOM 1358 C CA . HIS A 1 174 ? -0.285 -7.525 13.198 1.00 84.81 174 HIS A CA 1
ATOM 1359 C C . HIS A 1 174 ? 0.894 -6.918 12.430 1.00 84.81 174 HIS A C 1
ATOM 1361 O O . HIS A 1 174 ? 1.728 -7.643 11.894 1.00 84.81 174 HIS A O 1
ATOM 1367 N N . GLY A 1 175 ? 1.013 -5.595 12.461 1.00 85.19 175 GLY A N 1
ATOM 1368 C CA . GLY A 1 175 ? 2.047 -4.825 11.790 1.00 85.19 175 GLY A CA 1
ATOM 1369 C C . GLY A 1 175 ? 3.462 -5.138 12.242 1.00 85.19 175 GLY A C 1
ATOM 1370 O O . GLY A 1 175 ? 4.354 -5.218 11.404 1.00 85.19 175 GLY A O 1
ATOM 1371 N N . ALA A 1 176 ? 3.669 -5.395 13.536 1.00 86.81 176 ALA A N 1
ATOM 1372 C CA . ALA A 1 176 ? 4.959 -5.839 14.052 1.00 86.81 176 ALA A CA 1
ATOM 1373 C C . ALA A 1 176 ? 5.429 -7.134 13.369 1.00 86.81 176 ALA A C 1
ATOM 1375 O O . ALA A 1 176 ? 6.585 -7.215 12.970 1.00 86.81 176 ALA A O 1
ATOM 1376 N N . LYS A 1 177 ? 4.524 -8.100 13.144 1.00 86.19 177 LYS A N 1
ATOM 1377 C CA . LYS A 1 177 ? 4.842 -9.349 12.424 1.00 86.19 177 LYS A CA 1
ATOM 1378 C C . LYS A 1 177 ? 5.178 -9.107 10.952 1.00 86.19 177 LYS A C 1
ATOM 1380 O O . LYS A 1 177 ? 6.050 -9.772 10.408 1.00 86.19 177 LYS A O 1
ATOM 1385 N N . LEU A 1 178 ? 4.475 -8.176 10.304 1.00 86.00 178 LEU A N 1
ATOM 1386 C CA . LEU A 1 178 ? 4.721 -7.835 8.900 1.00 86.00 178 LEU A CA 1
ATOM 1387 C C . LEU A 1 178 ? 6.054 -7.102 8.719 1.00 86.00 178 LEU A C 1
ATOM 1389 O O . LEU A 1 178 ? 6.804 -7.394 7.793 1.00 86.00 178 LEU A O 1
ATOM 1393 N N . ALA A 1 179 ? 6.357 -6.149 9.602 1.00 84.88 179 ALA A N 1
ATOM 1394 C CA . ALA A 1 179 ? 7.521 -5.279 9.480 1.00 84.88 179 ALA A CA 1
ATOM 1395 C C . ALA A 1 179 ? 8.855 -6.012 9.670 1.00 84.88 179 ALA A C 1
ATOM 1397 O O . ALA A 1 179 ? 9.852 -5.586 9.089 1.00 84.88 179 ALA A O 1
ATOM 1398 N N . THR A 1 180 ? 8.881 -7.104 10.441 1.00 75.69 180 THR A N 1
ATOM 1399 C CA . THR A 1 180 ? 10.090 -7.913 10.666 1.00 75.69 180 THR A CA 1
ATOM 1400 C C . THR A 1 180 ? 10.340 -8.961 9.580 1.00 75.69 180 THR A C 1
ATOM 1402 O O . THR A 1 180 ? 11.386 -9.598 9.600 1.00 75.69 180 THR A O 1
ATOM 1405 N N . GLY A 1 181 ? 9.426 -9.136 8.616 1.00 65.94 181 GLY A N 1
ATOM 1406 C CA . GLY A 1 181 ? 9.589 -10.087 7.508 1.00 65.94 181 GLY A CA 1
ATOM 1407 C C . GLY A 1 181 ? 9.381 -11.563 7.870 1.00 65.94 181 GLY A C 1
ATOM 1408 O O . GLY A 1 181 ? 9.459 -12.418 6.994 1.00 65.94 181 GLY A O 1
ATOM 1409 N N . ASP A 1 182 ? 9.025 -11.872 9.120 1.00 64.19 182 ASP A N 1
ATOM 1410 C CA . ASP A 1 182 ? 8.712 -13.236 9.586 1.00 64.19 182 ASP A CA 1
ATOM 1411 C C . ASP A 1 182 ? 7.308 -13.718 9.167 1.00 64.19 182 ASP A C 1
ATOM 1413 O O . ASP A 1 182 ? 6.814 -14.748 9.635 1.00 64.19 182 ASP A O 1
ATOM 1417 N N . PHE A 1 183 ? 6.627 -12.973 8.297 1.00 71.94 183 PHE A N 1
ATOM 1418 C CA . PHE A 1 183 ? 5.275 -13.277 7.856 1.00 71.94 183 PHE A CA 1
ATOM 1419 C C . PHE A 1 183 ? 5.219 -13.393 6.336 1.00 71.94 183 PHE A C 1
ATOM 1421 O O . PHE A 1 183 ? 5.501 -12.441 5.610 1.00 71.94 183 PHE A O 1
ATOM 1428 N N . SER A 1 184 ? 4.820 -14.570 5.867 1.00 75.38 184 SER A N 1
ATOM 1429 C CA . SER A 1 184 ? 4.497 -14.845 4.471 1.00 75.38 184 SER A CA 1
ATOM 1430 C C . SER A 1 184 ? 3.167 -15.583 4.407 1.00 75.38 184 SER A C 1
ATOM 1432 O O . SER A 1 184 ? 2.831 -16.382 5.285 1.00 75.38 184 SER A O 1
ATOM 1434 N N . ILE A 1 185 ? 2.389 -15.283 3.374 1.00 73.56 185 ILE A N 1
ATOM 1435 C CA . ILE A 1 185 ? 1.178 -16.025 3.035 1.00 73.56 185 ILE A CA 1
ATOM 1436 C C . ILE A 1 185 ? 1.281 -16.370 1.560 1.00 73.56 185 ILE A C 1
ATOM 1438 O O . ILE A 1 185 ? 1.323 -15.478 0.711 1.00 73.56 185 ILE A O 1
ATOM 1442 N N . ASP A 1 186 ? 1.298 -17.673 1.281 1.00 77.38 186 ASP A N 1
ATOM 1443 C CA . ASP A 1 186 ? 1.523 -18.210 -0.059 1.00 77.38 186 ASP A CA 1
ATOM 1444 C C . ASP A 1 186 ? 2.831 -17.647 -0.652 1.00 77.38 186 ASP A C 1
ATOM 1446 O O . ASP A 1 186 ? 3.903 -17.889 -0.098 1.00 77.38 186 ASP A O 1
ATOM 1450 N N . LYS A 1 187 ? 2.745 -16.848 -1.719 1.00 79.12 187 LYS A N 1
ATOM 1451 C CA . LYS A 1 187 ? 3.890 -16.278 -2.454 1.00 79.12 187 LYS A CA 1
ATOM 1452 C C . LYS A 1 187 ? 4.216 -14.835 -2.076 1.00 79.12 187 LYS A C 1
ATOM 1454 O O . LYS A 1 187 ? 5.167 -14.247 -2.597 1.00 79.12 187 LYS A O 1
ATOM 1459 N N . THR A 1 188 ? 3.405 -14.250 -1.194 1.00 84.56 188 THR A N 1
ATOM 1460 C CA . THR A 1 188 ? 3.532 -12.856 -0.769 1.00 84.56 188 THR A CA 1
ATOM 1461 C C . THR A 1 188 ? 4.315 -12.758 0.531 1.00 84.56 188 THR A C 1
ATOM 1463 O O . THR A 1 188 ? 3.969 -13.394 1.530 1.00 84.56 188 THR A O 1
ATOM 1466 N N . CYS A 1 189 ? 5.341 -11.914 0.513 1.00 87.25 189 CYS A N 1
ATOM 1467 C CA . CYS A 1 189 ? 6.229 -11.640 1.637 1.00 87.25 189 CYS A CA 1
ATOM 1468 C C . CYS A 1 189 ? 6.164 -10.158 2.031 1.00 87.25 189 CYS A C 1
ATOM 1470 O O . CYS A 1 189 ? 5.890 -9.297 1.195 1.00 87.25 189 CYS A O 1
ATOM 1472 N N . TRP A 1 190 ? 6.446 -9.856 3.297 1.00 88.44 190 TRP A N 1
ATOM 1473 C CA . TRP A 1 190 ? 6.508 -8.491 3.837 1.00 88.44 190 TRP A CA 1
ATOM 1474 C C . TRP A 1 190 ? 7.890 -8.196 4.438 1.00 88.44 190 TRP A C 1
ATOM 1476 O O . TRP A 1 190 ? 8.795 -9.027 4.406 1.00 88.44 190 TRP A O 1
ATOM 1486 N N . GLY A 1 191 ? 8.071 -6.990 4.976 1.00 89.75 191 GLY A N 1
ATOM 1487 C CA . GLY A 1 191 ? 9.318 -6.558 5.602 1.00 89.75 191 GLY A CA 1
ATOM 1488 C C . GLY A 1 191 ? 10.328 -6.083 4.563 1.00 89.75 191 GLY A C 1
ATOM 1489 O O . GLY A 1 191 ? 10.044 -5.164 3.791 1.00 89.75 191 GLY A O 1
ATOM 1490 N N . THR A 1 192 ? 11.524 -6.677 4.549 1.00 92.19 192 THR A N 1
ATOM 1491 C CA . THR A 1 192 ? 12.615 -6.224 3.670 1.00 92.19 192 THR A CA 1
ATOM 1492 C C . THR A 1 192 ? 12.592 -6.837 2.270 1.00 92.19 192 THR A C 1
ATOM 1494 O O . THR A 1 192 ? 13.326 -6.363 1.404 1.00 92.19 192 THR A O 1
ATOM 1497 N N . THR A 1 193 ? 11.751 -7.850 2.018 1.00 92.12 193 THR A N 1
ATOM 1498 C CA . THR A 1 193 ? 11.794 -8.662 0.787 1.00 92.12 193 THR A CA 1
ATOM 1499 C C . THR A 1 193 ? 11.722 -7.823 -0.485 1.00 92.12 193 THR A C 1
ATOM 1501 O O . THR A 1 193 ? 12.499 -8.060 -1.406 1.00 92.12 193 THR A O 1
ATOM 1504 N N . LEU A 1 194 ? 10.841 -6.815 -0.539 1.00 92.75 194 LEU A N 1
ATOM 1505 C CA . LEU A 1 194 ? 10.728 -5.955 -1.721 1.00 92.75 194 LEU A CA 1
ATOM 1506 C C . LEU A 1 194 ? 12.041 -5.225 -2.027 1.00 92.75 194 LEU A C 1
ATOM 1508 O O . LEU A 1 194 ? 12.436 -5.121 -3.186 1.00 92.75 194 LEU A O 1
ATOM 1512 N N . TYR A 1 195 ? 12.717 -4.716 -0.995 1.00 94.12 195 TYR A N 1
ATOM 1513 C CA . TYR A 1 195 ? 13.974 -3.987 -1.154 1.00 94.12 195 TYR A CA 1
ATOM 1514 C C . TYR A 1 195 ? 15.086 -4.924 -1.624 1.00 94.12 195 TYR A C 1
ATOM 1516 O O . TYR A 1 195 ? 15.833 -4.564 -2.529 1.00 94.12 195 TYR A O 1
ATOM 1524 N N . ASP A 1 196 ? 15.153 -6.132 -1.060 1.00 93.69 196 ASP A N 1
ATOM 1525 C CA . ASP A 1 196 ? 16.107 -7.164 -1.475 1.00 93.69 196 ASP A CA 1
ATOM 1526 C C . ASP A 1 196 ? 15.907 -7.542 -2.950 1.00 93.69 196 ASP A C 1
ATOM 1528 O O . ASP A 1 196 ? 16.846 -7.476 -3.742 1.00 93.69 196 ASP A O 1
ATOM 1532 N N . LYS A 1 197 ? 14.660 -7.809 -3.356 1.00 93.75 197 LYS A N 1
ATOM 1533 C CA . LYS A 1 197 ? 14.309 -8.125 -4.747 1.00 93.75 197 LYS A CA 1
ATOM 1534 C C . LYS A 1 197 ? 14.584 -6.971 -5.706 1.00 93.75 197 LYS A C 1
ATOM 1536 O O . LYS A 1 197 ? 15.103 -7.187 -6.797 1.00 93.75 197 LYS A O 1
ATOM 1541 N N . ALA A 1 198 ? 14.276 -5.739 -5.309 1.00 93.88 198 ALA A N 1
ATOM 1542 C CA . ALA A 1 198 ? 14.573 -4.567 -6.121 1.00 93.88 198 ALA A CA 1
ATOM 1543 C C . ALA A 1 198 ? 16.087 -4.354 -6.295 1.00 93.88 198 ALA A C 1
ATOM 1545 O O . ALA A 1 198 ? 16.518 -3.972 -7.380 1.00 93.88 198 ALA A O 1
ATOM 1546 N N . ILE A 1 199 ? 16.895 -4.622 -5.262 1.00 94.38 199 ILE A N 1
ATOM 1547 C CA . ILE A 1 199 ? 18.361 -4.566 -5.350 1.00 94.38 199 ILE A CA 1
ATOM 1548 C C . ILE A 1 199 ? 18.886 -5.627 -6.319 1.00 94.38 199 ILE A C 1
ATOM 1550 O O . ILE A 1 199 ? 19.693 -5.282 -7.177 1.00 94.38 199 ILE A O 1
ATOM 1554 N N . GLU A 1 200 ? 18.411 -6.873 -6.221 1.00 93.19 200 GLU A N 1
ATOM 1555 C CA . GLU A 1 200 ? 18.762 -7.952 -7.160 1.00 93.19 200 GLU A CA 1
ATOM 1556 C C . GLU A 1 200 ? 18.453 -7.538 -8.610 1.00 93.19 200 GLU A C 1
ATOM 1558 O O . GLU A 1 200 ? 19.309 -7.637 -9.485 1.00 93.19 200 GLU A O 1
ATOM 1563 N N . LYS A 1 201 ? 17.261 -6.978 -8.865 1.00 92.25 201 LYS A N 1
ATOM 1564 C CA . LYS A 1 201 ? 16.848 -6.542 -10.210 1.00 92.25 201 LYS A CA 1
ATOM 1565 C C . LYS A 1 201 ? 17.631 -5.366 -10.777 1.00 92.25 201 LYS A C 1
ATOM 1567 O O . LYS A 1 201 ? 17.688 -5.223 -11.994 1.00 92.25 201 LYS A O 1
ATOM 1572 N N . LEU A 1 202 ? 18.240 -4.530 -9.939 1.00 90.56 202 LEU A N 1
ATOM 1573 C CA . LEU A 1 202 ? 19.135 -3.472 -10.419 1.00 90.56 202 LEU A CA 1
ATOM 1574 C C . LEU A 1 202 ? 20.467 -4.016 -10.961 1.00 90.56 202 LEU A C 1
ATOM 1576 O O . LEU A 1 202 ? 21.192 -3.261 -11.606 1.00 90.56 202 LEU A O 1
ATOM 1580 N N . GLU A 1 203 ? 20.801 -5.282 -10.694 1.00 88.56 203 GLU A N 1
ATOM 1581 C CA . GLU A 1 203 ? 22.003 -5.950 -11.218 1.00 88.56 203 GLU A CA 1
ATOM 1582 C C . GLU A 1 203 ? 21.744 -6.709 -12.529 1.00 88.56 203 GLU A C 1
ATOM 1584 O O . GLU A 1 203 ? 22.688 -7.138 -13.192 1.00 88.56 203 GLU A O 1
ATOM 1589 N N . GLU A 1 204 ? 20.476 -6.871 -12.912 1.00 90.69 204 GLU A N 1
ATOM 1590 C CA . GLU A 1 204 ? 20.072 -7.529 -14.153 1.00 90.69 204 GLU A CA 1
ATOM 1591 C C . GLU A 1 204 ? 20.105 -6.562 -15.351 1.00 90.69 204 GLU A C 1
ATOM 1593 O O . GLU A 1 204 ? 20.094 -5.341 -15.199 1.00 90.69 204 GLU A O 1
ATOM 1598 N N . GLU A 1 205 ? 20.108 -7.116 -16.570 1.00 90.06 205 GLU A N 1
ATOM 1599 C CA . GLU A 1 205 ? 20.048 -6.333 -17.817 1.00 90.06 205 GLU A CA 1
ATOM 1600 C C . GLU A 1 205 ? 18.805 -5.431 -17.871 1.00 90.06 205 GLU A C 1
ATOM 1602 O O . GLU A 1 205 ? 18.877 -4.276 -18.292 1.00 90.06 205 GLU A O 1
ATOM 1607 N N . TYR A 1 206 ? 17.672 -5.947 -17.390 1.00 91.12 206 TYR A N 1
ATOM 1608 C CA . TYR A 1 206 ? 16.413 -5.221 -17.297 1.00 91.12 206 TYR A CA 1
ATOM 1609 C C . TYR A 1 206 ? 15.841 -5.354 -15.889 1.00 91.12 206 TYR A C 1
ATOM 1611 O O . TYR A 1 206 ? 15.672 -6.462 -15.386 1.00 91.12 206 TYR A O 1
ATOM 1619 N N . PHE A 1 207 ? 15.418 -4.236 -15.292 1.00 92.12 207 PHE A N 1
ATOM 1620 C CA . PHE A 1 207 ? 14.766 -4.248 -13.974 1.00 92.12 207 PHE A CA 1
ATOM 1621 C C . PHE A 1 207 ? 13.478 -5.092 -13.959 1.00 92.12 207 PHE A C 1
ATOM 1623 O O . PHE A 1 207 ? 13.078 -5.626 -12.930 1.00 92.12 207 PHE A O 1
ATOM 1630 N N . CYS A 1 208 ? 12.809 -5.197 -15.109 1.00 93.81 208 CYS A N 1
ATOM 1631 C CA . CYS A 1 208 ? 11.621 -6.013 -15.312 1.00 93.81 208 CYS A CA 1
ATOM 1632 C C . CYS A 1 208 ? 11.833 -6.885 -16.556 1.00 93.81 208 CYS A C 1
ATOM 1634 O O . CYS A 1 208 ? 11.695 -6.371 -17.671 1.00 93.81 208 CYS A O 1
ATOM 1636 N N . PRO A 1 209 ? 12.147 -8.182 -16.392 1.00 90.50 209 PRO A N 1
ATOM 1637 C CA . PRO A 1 209 ? 12.409 -9.085 -17.513 1.00 90.50 209 PRO A CA 1
ATOM 1638 C C . PRO A 1 209 ? 11.251 -9.173 -18.514 1.00 90.50 209 PRO A C 1
ATOM 1640 O O . PRO A 1 209 ? 11.476 -9.232 -19.722 1.00 90.50 209 PRO A O 1
ATOM 1643 N N . SER A 1 210 ? 10.010 -9.118 -18.028 1.00 91.56 210 SER A N 1
ATOM 1644 C CA . SER A 1 210 ? 8.808 -9.198 -18.866 1.00 91.56 210 SER A CA 1
ATOM 1645 C C . SER A 1 210 ? 8.572 -7.940 -19.699 1.00 91.56 210 SER A C 1
ATOM 1647 O O . SER A 1 210 ? 8.033 -8.025 -20.801 1.00 91.56 210 SER A O 1
ATOM 1649 N N . CYS A 1 211 ? 8.996 -6.773 -19.204 1.00 92.25 211 CYS A N 1
ATOM 1650 C CA . CYS A 1 211 ? 8.826 -5.494 -19.899 1.00 92.25 211 CYS A CA 1
ATOM 1651 C C . CYS A 1 211 ? 10.066 -5.038 -20.677 1.00 92.25 211 CYS A C 1
ATOM 1653 O O . CYS A 1 211 ? 9.945 -4.121 -21.487 1.00 92.25 211 CYS A O 1
ATOM 1655 N N . LYS A 1 212 ? 11.232 -5.655 -20.446 1.00 93.12 212 LYS A N 1
ATOM 1656 C CA . LYS A 1 212 ? 12.490 -5.390 -21.161 1.00 93.12 212 LYS A CA 1
ATOM 1657 C C . LYS A 1 212 ? 12.818 -3.896 -21.232 1.00 93.12 212 LYS A C 1
ATOM 1659 O O . LYS A 1 212 ? 12.981 -3.270 -20.191 1.00 93.12 212 LYS A O 1
ATOM 1664 N N . GLU A 1 213 ? 12.877 -3.300 -22.421 1.00 89.25 213 GLU A N 1
ATOM 1665 C CA . GLU A 1 213 ? 13.233 -1.893 -22.638 1.00 89.25 213 GLU A CA 1
ATOM 1666 C C . GLU A 1 213 ? 12.297 -0.916 -21.900 1.00 89.25 213 GLU A C 1
ATOM 1668 O O . GLU A 1 213 ? 12.711 0.172 -21.500 1.00 89.25 213 GLU A O 1
ATOM 1673 N N . GLU A 1 214 ? 11.054 -1.325 -21.635 1.00 88.50 214 GLU A N 1
ATOM 1674 C CA . GLU A 1 214 ? 10.066 -0.544 -20.883 1.00 88.50 214 GLU A CA 1
ATOM 1675 C C . GLU A 1 214 ? 10.192 -0.725 -19.353 1.00 88.50 214 GLU A C 1
ATOM 1677 O O . GLU A 1 214 ? 9.385 -0.195 -18.577 1.00 88.50 214 GLU A O 1
ATOM 1682 N N . SER A 1 215 ? 11.214 -1.449 -18.870 1.00 91.69 215 SER A N 1
ATOM 1683 C CA . SER A 1 215 ? 11.409 -1.743 -17.442 1.00 91.69 215 SER A CA 1
ATOM 1684 C C . SER A 1 215 ? 11.560 -0.497 -16.574 1.00 91.69 215 SER A C 1
ATOM 1686 O O . SER A 1 215 ? 11.254 -0.539 -15.383 1.00 91.69 215 SER A O 1
ATOM 1688 N N . ILE A 1 216 ? 11.979 0.627 -17.160 1.00 89.75 216 ILE A N 1
ATOM 1689 C CA . ILE A 1 216 ? 12.074 1.925 -16.486 1.00 89.75 216 ILE A CA 1
ATOM 1690 C C . ILE A 1 216 ? 10.743 2.357 -15.856 1.00 89.75 216 ILE A C 1
ATOM 1692 O O . ILE A 1 216 ? 10.717 2.874 -14.738 1.00 89.75 216 ILE A O 1
ATOM 1696 N N . GLY A 1 217 ? 9.619 2.106 -16.537 1.00 88.81 217 GLY A N 1
ATOM 1697 C CA . GLY A 1 217 ? 8.289 2.398 -16.006 1.00 88.81 217 GLY A CA 1
ATOM 1698 C C . GLY A 1 217 ? 7.926 1.490 -14.831 1.00 88.81 217 GLY A C 1
ATOM 1699 O O . GLY A 1 217 ? 7.230 1.917 -13.912 1.00 88.81 217 GLY A O 1
ATOM 1700 N N . CYS A 1 218 ? 8.426 0.254 -14.829 1.00 91.19 218 CYS A N 1
ATOM 1701 C CA . CYS A 1 218 ? 8.215 -0.698 -13.740 1.00 91.19 218 CYS A CA 1
ATOM 1702 C C . CYS A 1 218 ? 9.035 -0.328 -12.500 1.00 91.19 218 CYS A C 1
ATOM 1704 O O . CYS A 1 218 ? 8.484 -0.299 -11.400 1.00 91.19 218 CYS A O 1
ATOM 1706 N N . ALA A 1 219 ? 10.301 0.063 -12.678 1.00 92.06 219 ALA A N 1
ATOM 1707 C CA . ALA A 1 219 ? 11.142 0.580 -11.599 1.00 92.06 219 ALA A CA 1
ATOM 1708 C C . ALA A 1 219 ? 10.529 1.828 -10.953 1.00 92.06 219 ALA A C 1
ATOM 1710 O O . ALA A 1 219 ? 10.372 1.885 -9.734 1.00 92.06 219 ALA A O 1
ATOM 1711 N N . TYR A 1 220 ? 10.099 2.795 -11.774 1.00 91.19 220 TYR A N 1
ATOM 1712 C CA . TYR A 1 220 ? 9.452 4.011 -11.282 1.00 91.19 220 TYR A CA 1
ATOM 1713 C C . TYR A 1 220 ? 8.218 3.701 -10.430 1.00 91.19 220 TYR A C 1
ATOM 1715 O O . TYR A 1 220 ? 8.091 4.214 -9.320 1.00 91.19 220 TYR A O 1
ATOM 1723 N N . ARG A 1 221 ? 7.329 2.830 -10.926 1.00 89.94 221 ARG A N 1
ATOM 1724 C CA . ARG A 1 221 ? 6.125 2.406 -10.199 1.00 89.94 221 ARG A CA 1
ATOM 1725 C C . ARG A 1 221 ? 6.458 1.709 -8.888 1.00 89.94 221 ARG A C 1
ATOM 1727 O O . ARG A 1 221 ? 5.906 2.076 -7.859 1.00 89.94 221 ARG A O 1
ATOM 1734 N N . THR A 1 222 ? 7.408 0.778 -8.911 1.00 92.19 222 THR A N 1
ATOM 1735 C CA . THR A 1 222 ? 7.854 0.055 -7.710 1.00 92.19 222 THR A CA 1
ATOM 1736 C C . THR A 1 222 ? 8.324 1.031 -6.630 1.00 92.19 222 THR A C 1
ATOM 1738 O O . THR A 1 222 ? 7.860 0.982 -5.493 1.00 92.19 222 THR A O 1
ATOM 1741 N N . PHE A 1 223 ? 9.191 1.984 -6.984 1.00 92.62 223 PHE A N 1
ATOM 1742 C CA . PHE A 1 223 ? 9.723 2.951 -6.020 1.00 92.62 223 PHE A CA 1
ATOM 1743 C C . PHE A 1 223 ? 8.669 3.958 -5.542 1.00 92.62 223 PHE A C 1
ATOM 1745 O O . PHE A 1 223 ? 8.649 4.305 -4.362 1.00 92.62 223 PHE A O 1
ATOM 1752 N N . ARG A 1 224 ? 7.745 4.384 -6.412 1.00 92.44 224 ARG A N 1
ATOM 1753 C CA . ARG A 1 224 ? 6.611 5.237 -6.020 1.00 92.44 224 ARG A CA 1
ATOM 1754 C C . ARG A 1 224 ? 5.650 4.533 -5.061 1.00 92.44 224 ARG A C 1
ATOM 1756 O O . ARG A 1 224 ? 5.121 5.180 -4.162 1.00 92.44 224 ARG A O 1
ATOM 1763 N N . ARG A 1 225 ? 5.460 3.220 -5.185 1.00 90.69 225 ARG A N 1
ATOM 1764 C CA . ARG A 1 225 ? 4.635 2.443 -4.247 1.00 90.69 225 ARG A CA 1
ATOM 1765 C C . ARG A 1 225 ? 5.319 2.191 -2.901 1.00 90.69 225 ARG A C 1
ATOM 1767 O O . ARG A 1 225 ? 4.646 2.200 -1.866 1.00 90.69 225 ARG A O 1
ATOM 1774 N N . ILE A 1 226 ? 6.649 2.059 -2.875 1.00 93.19 226 ILE A N 1
ATOM 1775 C CA . ILE A 1 226 ? 7.427 2.122 -1.623 1.00 93.19 226 ILE A CA 1
ATOM 1776 C C . ILE A 1 226 ? 7.178 3.465 -0.925 1.00 93.19 226 ILE A C 1
ATOM 1778 O O . ILE A 1 226 ? 6.903 3.508 0.274 1.00 93.19 226 ILE A O 1
ATOM 1782 N N . GLU A 1 227 ? 7.200 4.562 -1.684 1.00 93.00 227 GLU A N 1
ATOM 1783 C CA . GLU A 1 227 ? 6.905 5.900 -1.165 1.00 93.00 227 GLU A CA 1
ATOM 1784 C C . GLU A 1 227 ? 5.499 5.983 -0.547 1.00 93.00 227 GLU A C 1
ATOM 1786 O O . GLU A 1 227 ? 5.338 6.492 0.565 1.00 93.00 227 GLU A O 1
ATOM 1791 N N . GLY A 1 228 ? 4.495 5.409 -1.215 1.00 92.69 228 GLY A N 1
ATOM 1792 C CA . GLY A 1 228 ? 3.129 5.316 -0.698 1.00 92.69 228 GLY A CA 1
ATOM 1793 C C . GLY A 1 228 ? 3.021 4.542 0.614 1.00 92.69 228 GLY A C 1
ATOM 1794 O O . GLY A 1 228 ? 2.343 4.977 1.542 1.00 92.69 228 GLY A O 1
ATOM 1795 N N . THR A 1 229 ? 3.754 3.434 0.743 1.00 92.69 229 THR A N 1
ATOM 1796 C CA . THR A 1 229 ? 3.837 2.657 1.995 1.00 92.69 229 THR A CA 1
ATOM 1797 C C . THR A 1 229 ? 4.364 3.527 3.143 1.00 92.69 229 THR A C 1
ATOM 1799 O O . THR A 1 229 ? 3.778 3.560 4.225 1.00 92.69 229 THR A O 1
ATOM 1802 N N . ILE A 1 230 ? 5.417 4.315 2.897 1.00 94.94 230 ILE A N 1
ATOM 1803 C CA . ILE A 1 230 ? 5.980 5.251 3.887 1.00 94.94 230 ILE A CA 1
ATOM 1804 C C . ILE A 1 230 ? 4.966 6.347 4.246 1.00 94.94 230 ILE A C 1
ATOM 1806 O O . ILE A 1 230 ? 4.830 6.712 5.418 1.00 94.94 230 ILE A O 1
ATOM 1810 N N . PHE A 1 231 ? 4.230 6.865 3.259 1.00 94.06 231 PHE A N 1
ATOM 1811 C CA . PHE A 1 231 ? 3.154 7.830 3.483 1.00 94.06 231 PHE A CA 1
ATOM 1812 C C . PHE A 1 231 ? 2.062 7.264 4.401 1.00 94.06 231 PHE A C 1
ATOM 1814 O O . PHE A 1 231 ? 1.689 7.912 5.386 1.00 94.06 231 PHE A O 1
ATOM 1821 N N . TYR A 1 232 ? 1.604 6.036 4.151 1.00 94.38 232 TYR A N 1
ATOM 1822 C CA . TYR A 1 232 ? 0.648 5.366 5.029 1.00 94.38 232 TYR A CA 1
ATOM 1823 C C . TYR A 1 232 ? 1.216 5.113 6.424 1.00 94.38 232 TYR A C 1
ATOM 1825 O O . TYR A 1 232 ? 0.514 5.353 7.405 1.00 94.38 232 TYR A O 1
ATOM 1833 N N . GLY A 1 233 ? 2.488 4.721 6.535 1.00 94.88 233 GLY A N 1
ATOM 1834 C CA . GLY A 1 233 ? 3.181 4.562 7.815 1.00 94.88 233 GLY A CA 1
ATOM 1835 C C . GLY A 1 233 ? 3.156 5.835 8.659 1.00 94.88 233 GLY A C 1
ATOM 1836 O O . GLY A 1 233 ? 2.837 5.793 9.852 1.00 94.88 233 GLY A O 1
ATOM 1837 N N . LYS A 1 234 ? 3.406 6.996 8.041 1.00 94.75 234 LYS A N 1
ATOM 1838 C CA . LYS A 1 234 ? 3.297 8.304 8.712 1.00 94.75 234 LYS A CA 1
ATOM 1839 C C . LYS A 1 234 ? 1.865 8.594 9.150 1.00 94.75 234 LYS A C 1
ATOM 1841 O O . LYS A 1 234 ? 1.648 9.004 10.290 1.00 94.75 234 LYS A O 1
ATOM 1846 N N . SER A 1 235 ? 0.899 8.367 8.259 1.00 93.31 235 SER A N 1
ATOM 1847 C CA . SER A 1 235 ? -0.517 8.610 8.541 1.00 93.31 235 SER A CA 1
ATOM 1848 C C . SER A 1 235 ? -1.012 7.748 9.707 1.00 93.31 235 SER A C 1
ATOM 1850 O O . SER A 1 235 ? -1.561 8.281 10.669 1.00 93.31 235 SER A O 1
ATOM 1852 N N . PHE A 1 236 ? -0.715 6.446 9.693 1.00 94.19 236 PHE A N 1
ATOM 1853 C CA . PHE A 1 236 ? -1.058 5.527 10.775 1.00 94.19 236 PHE A CA 1
ATOM 1854 C C . PHE A 1 236 ? -0.378 5.911 12.096 1.00 94.19 236 PHE A C 1
ATOM 1856 O O . PHE A 1 236 ? -1.036 5.990 13.132 1.00 94.19 236 PHE A O 1
ATOM 1863 N N . THR A 1 237 ? 0.920 6.237 12.070 1.00 92.50 237 THR A N 1
ATOM 1864 C CA . THR A 1 237 ? 1.659 6.659 13.274 1.00 92.50 237 THR A CA 1
ATOM 1865 C C . THR A 1 237 ? 1.056 7.918 13.903 1.00 92.50 237 THR A C 1
ATOM 1867 O O . THR A 1 237 ? 0.985 8.023 15.128 1.00 92.50 237 THR A O 1
ATOM 1870 N N . SER A 1 238 ? 0.571 8.863 13.091 1.00 90.38 238 SER A N 1
ATOM 1871 C CA . SER A 1 238 ? -0.141 10.042 13.593 1.00 90.38 238 SER A CA 1
ATOM 1872 C C . SER A 1 238 ? -1.438 9.675 14.318 1.00 90.38 238 SER A C 1
ATOM 1874 O O . SER A 1 238 ? -1.741 10.277 15.346 1.00 90.38 238 SER A O 1
ATOM 1876 N N . GLU A 1 239 ? -2.195 8.692 13.826 1.00 88.31 239 GLU A N 1
ATOM 1877 C CA . GLU A 1 239 ? -3.409 8.217 14.504 1.00 88.31 239 GLU A CA 1
ATOM 1878 C C . GLU A 1 239 ? -3.076 7.525 15.833 1.00 88.31 239 GLU A C 1
ATOM 1880 O O . GLU A 1 239 ? -3.690 7.827 16.855 1.00 88.31 239 GLU A O 1
ATOM 1885 N N . VAL A 1 240 ? -2.031 6.689 15.865 1.00 90.25 240 VAL A N 1
ATOM 1886 C CA . VAL A 1 240 ? -1.532 6.061 17.104 1.00 90.25 240 VAL A CA 1
ATOM 1887 C C . VAL A 1 240 ? -1.151 7.115 18.154 1.00 90.25 240 VAL A C 1
ATOM 1889 O O . VAL A 1 240 ? -1.496 6.957 19.330 1.00 90.25 240 VAL A O 1
ATOM 1892 N N . LYS A 1 241 ? -0.477 8.204 17.744 1.00 88.75 241 LYS A N 1
ATOM 1893 C CA . LYS A 1 241 ? -0.137 9.339 18.626 1.00 88.75 241 LYS A CA 1
ATOM 1894 C C . LYS A 1 241 ? -1.381 10.026 19.171 1.00 88.75 241 LYS A C 1
ATOM 1896 O O . LYS A 1 241 ? -1.473 10.237 20.377 1.00 88.75 241 LYS A O 1
ATOM 1901 N N . ASN A 1 242 ? -2.338 10.342 18.300 1.00 88.62 242 ASN A N 1
ATOM 1902 C CA . ASN A 1 242 ? -3.579 11.015 18.687 1.00 88.62 242 ASN A CA 1
ATOM 1903 C C . ASN A 1 242 ? -4.388 10.194 19.701 1.00 88.62 242 ASN A C 1
ATOM 1905 O O . ASN A 1 242 ? -5.019 10.761 20.589 1.00 88.62 242 ASN A O 1
ATOM 1909 N N . LEU A 1 243 ? -4.337 8.864 19.594 1.00 88.56 243 LEU A N 1
ATOM 1910 C CA . LEU A 1 243 ? -5.005 7.943 20.513 1.00 88.56 243 LEU A CA 1
ATOM 1911 C C . LEU A 1 243 ? -4.207 7.658 21.800 1.00 88.56 243 LEU A C 1
ATOM 1913 O O . LEU A 1 243 ? -4.735 7.009 22.706 1.00 88.56 243 LEU A O 1
ATOM 1917 N N . GLY A 1 244 ? -2.952 8.114 21.899 1.00 88.25 244 GLY A N 1
ATOM 1918 C CA . GLY A 1 244 ? -2.102 7.927 23.079 1.00 88.25 244 GLY A CA 1
ATOM 1919 C C . GLY A 1 244 ? -1.800 6.458 23.393 1.00 88.25 244 GLY A C 1
ATOM 1920 O O . GLY A 1 244 ? -1.810 6.061 24.557 1.00 88.25 244 GLY A O 1
ATOM 1921 N N . ILE A 1 245 ? -1.608 5.634 22.360 1.00 86.56 245 ILE A N 1
ATOM 1922 C CA . ILE A 1 245 ? -1.482 4.172 22.500 1.00 86.56 245 ILE A CA 1
ATOM 1923 C C . ILE A 1 245 ? -0.040 3.710 22.752 1.00 86.56 245 ILE A C 1
ATOM 1925 O O . ILE A 1 245 ? 0.163 2.668 23.365 1.00 86.56 245 ILE A O 1
ATOM 1929 N N . VAL A 1 246 ? 0.956 4.474 22.301 1.00 85.50 246 VAL A N 1
ATOM 1930 C CA . VAL A 1 246 ? 2.382 4.113 22.380 1.00 85.50 246 VAL A CA 1
ATOM 1931 C C . VAL A 1 246 ? 3.154 5.209 23.109 1.00 85.50 246 VAL A C 1
ATOM 1933 O O . VAL A 1 246 ? 2.821 6.388 22.987 1.00 85.50 246 VAL A O 1
ATOM 1936 N N . GLU A 1 247 ? 4.208 4.832 23.840 1.00 82.50 247 GLU A N 1
ATOM 1937 C CA . GLU A 1 247 ? 5.115 5.777 24.497 1.00 82.50 247 GLU A CA 1
ATOM 1938 C C . GLU A 1 247 ? 5.617 6.860 23.526 1.00 82.50 247 GLU A C 1
ATOM 1940 O O . GLU A 1 247 ? 6.105 6.569 22.427 1.00 82.50 247 GLU A O 1
ATOM 1945 N N . ASN A 1 248 ? 5.576 8.120 23.971 1.00 82.44 248 ASN A N 1
ATOM 1946 C CA . ASN A 1 248 ? 5.976 9.276 23.164 1.00 82.44 248 ASN A CA 1
ATOM 1947 C C . ASN A 1 248 ? 7.391 9.139 22.573 1.00 82.44 248 ASN A C 1
ATOM 1949 O O . ASN A 1 248 ? 7.628 9.588 21.454 1.00 82.44 248 ASN A O 1
ATOM 1953 N N . GLN A 1 249 ? 8.326 8.501 23.288 1.00 85.00 249 GLN A N 1
ATOM 1954 C CA . GLN A 1 249 ? 9.693 8.296 22.802 1.00 85.00 249 GLN A CA 1
ATOM 1955 C C . GLN A 1 249 ? 9.736 7.377 21.571 1.00 85.00 249 GLN A C 1
ATOM 1957 O O . GLN A 1 249 ? 10.279 7.776 20.543 1.00 85.00 249 GLN A O 1
ATOM 1962 N N . ILE A 1 250 ? 9.126 6.187 21.652 1.00 89.00 250 ILE A N 1
ATOM 1963 C CA . ILE A 1 250 ? 9.077 5.215 20.544 1.00 89.00 250 ILE A CA 1
ATOM 1964 C C . ILE A 1 250 ? 8.370 5.837 19.339 1.00 89.00 250 ILE A C 1
ATOM 1966 O O . ILE A 1 250 ? 8.836 5.739 18.206 1.00 89.00 250 ILE A O 1
ATOM 1970 N N . SER A 1 251 ? 7.261 6.531 19.588 1.00 86.88 251 SER A N 1
ATOM 1971 C CA . SER A 1 251 ? 6.473 7.142 18.524 1.00 86.88 251 SER A CA 1
ATOM 1972 C C . SER A 1 251 ? 7.203 8.291 17.812 1.00 86.88 251 SER A C 1
ATOM 1974 O O . SER A 1 251 ? 7.026 8.507 16.613 1.00 86.88 251 SER A O 1
ATOM 1976 N N . ASN A 1 252 ? 8.053 9.040 18.518 1.00 90.69 252 ASN A N 1
ATOM 1977 C CA . ASN A 1 252 ? 8.905 10.056 17.895 1.00 90.69 252 ASN A CA 1
ATOM 1978 C C . ASN A 1 252 ? 10.031 9.434 17.065 1.00 90.69 252 ASN A C 1
ATOM 1980 O O . ASN A 1 252 ? 10.301 9.915 15.968 1.00 90.69 252 ASN A O 1
ATOM 1984 N N . GLU A 1 253 ? 10.638 8.348 17.544 1.00 94.50 253 GLU A N 1
ATOM 1985 C CA . GLU A 1 253 ? 11.655 7.611 16.788 1.00 94.50 253 GLU A CA 1
ATOM 1986 C C . GLU A 1 253 ? 11.077 7.035 15.484 1.00 94.50 253 GLU A C 1
ATOM 1988 O O . GLU A 1 253 ? 11.659 7.244 14.423 1.00 94.50 253 GLU A O 1
ATOM 1993 N N . LEU A 1 254 ? 9.880 6.434 15.535 1.00 92.62 254 LEU A N 1
ATOM 1994 C CA . LEU A 1 254 ? 9.154 5.948 14.352 1.00 92.62 254 LEU A CA 1
ATOM 1995 C C . LEU A 1 254 ? 8.939 7.047 13.302 1.00 92.62 254 LEU A C 1
ATOM 1997 O O . LEU A 1 254 ? 9.240 6.847 12.124 1.00 92.62 254 LEU A O 1
ATOM 2001 N N . VAL A 1 255 ? 8.448 8.221 13.721 1.00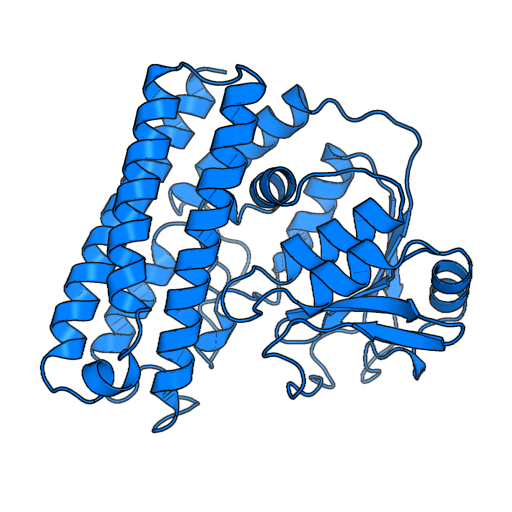 93.12 255 VAL A N 1
ATOM 2002 C CA . VAL A 1 255 ? 8.230 9.356 12.807 1.00 93.12 255 VAL A CA 1
ATOM 2003 C C . VAL A 1 255 ? 9.542 9.816 12.174 1.00 93.12 255 VAL A C 1
ATOM 2005 O O . VAL A 1 255 ? 9.598 9.978 10.957 1.00 93.12 255 VAL A O 1
ATOM 2008 N N . ASN A 1 256 ? 10.611 9.954 12.961 1.00 95.50 256 ASN A N 1
ATOM 2009 C CA . ASN A 1 256 ? 11.917 10.379 12.453 1.00 95.50 256 ASN A CA 1
ATOM 2010 C C . ASN A 1 256 ? 12.499 9.383 11.431 1.00 95.50 256 ASN A C 1
ATOM 2012 O O . ASN A 1 256 ? 13.072 9.793 10.414 1.00 95.50 256 ASN A O 1
ATOM 2016 N N . THR A 1 257 ? 12.334 8.076 11.668 1.00 96.19 257 THR A N 1
ATOM 2017 C CA . THR A 1 257 ? 12.763 7.035 10.723 1.00 96.19 257 THR A CA 1
ATOM 2018 C C . THR A 1 257 ? 11.970 7.118 9.418 1.00 96.19 257 THR A C 1
ATOM 2020 O O . THR A 1 257 ? 12.568 7.174 8.343 1.00 96.19 257 THR A O 1
ATOM 2023 N N . LEU A 1 258 ? 10.639 7.233 9.490 1.00 95.31 258 LEU A N 1
ATOM 2024 C CA . LEU A 1 258 ? 9.775 7.391 8.313 1.00 95.31 258 LEU A CA 1
ATOM 2025 C C . LEU A 1 258 ? 10.064 8.686 7.533 1.00 95.31 258 LEU A C 1
ATOM 2027 O O . LEU A 1 258 ? 9.988 8.712 6.304 1.00 95.31 258 LEU A O 1
ATOM 2031 N N . GLU A 1 259 ? 10.398 9.784 8.213 1.00 96.19 259 GLU A N 1
ATOM 2032 C CA . GLU A 1 259 ? 10.813 11.034 7.568 1.00 96.19 259 GLU A CA 1
ATOM 2033 C C . GLU A 1 259 ? 12.128 10.888 6.808 1.00 96.19 259 GLU A C 1
ATOM 2035 O O . GLU A 1 259 ? 12.238 11.373 5.680 1.00 96.19 259 GLU A O 1
ATOM 2040 N N . THR A 1 260 ? 13.103 10.195 7.394 1.00 96.25 260 THR A N 1
ATOM 2041 C CA . THR A 1 260 ? 14.372 9.884 6.726 1.00 96.25 260 THR A CA 1
ATOM 2042 C C . THR A 1 260 ? 14.133 9.029 5.485 1.00 96.25 260 THR A C 1
ATOM 2044 O O . THR A 1 260 ? 14.548 9.416 4.394 1.00 96.25 260 THR A O 1
ATOM 2047 N N . MET A 1 261 ? 13.377 7.934 5.611 1.00 96.75 261 MET A N 1
ATOM 2048 C CA . MET A 1 261 ? 13.043 7.065 4.476 1.00 96.75 261 MET A CA 1
ATOM 2049 C C . MET A 1 261 ? 12.307 7.818 3.365 1.00 96.75 261 MET A C 1
ATOM 2051 O O . MET A 1 261 ? 12.608 7.643 2.188 1.00 96.75 261 MET A O 1
ATOM 2055 N N . SER A 1 262 ? 11.382 8.711 3.718 1.00 94.88 262 SER A N 1
ATOM 2056 C CA . SER A 1 262 ? 10.668 9.545 2.748 1.00 94.88 262 SER A CA 1
ATOM 2057 C C . SER A 1 262 ? 11.620 10.429 1.939 1.00 94.88 262 SER A C 1
ATOM 2059 O O . SER A 1 262 ? 11.491 10.482 0.722 1.00 94.88 262 SER A O 1
ATOM 2061 N N . LYS A 1 263 ? 12.616 11.056 2.581 1.00 94.75 263 LYS A N 1
ATOM 2062 C CA . LYS A 1 263 ? 13.636 11.869 1.889 1.00 94.75 263 LYS A CA 1
ATOM 2063 C C . LYS A 1 263 ? 14.521 11.027 0.970 1.00 94.75 263 LYS A C 1
ATOM 2065 O O . LYS A 1 263 ? 14.934 11.497 -0.085 1.00 94.75 263 LYS A O 1
ATOM 2070 N N . VAL A 1 264 ? 14.844 9.797 1.370 1.00 93.94 264 VAL A N 1
ATOM 2071 C CA . VAL A 1 264 ? 15.615 8.861 0.535 1.00 93.94 264 VAL A CA 1
ATOM 2072 C C . VAL A 1 264 ? 14.787 8.422 -0.673 1.00 93.94 264 VAL A C 1
ATOM 2074 O O . VAL A 1 264 ? 15.283 8.436 -1.795 1.00 93.94 264 VAL A O 1
ATOM 2077 N N . THR A 1 265 ? 13.508 8.107 -0.469 1.00 92.38 265 THR A N 1
ATOM 2078 C CA . THR A 1 265 ? 12.614 7.646 -1.541 1.00 92.38 265 THR A CA 1
ATOM 2079 C C . THR A 1 265 ? 12.302 8.760 -2.537 1.00 92.38 265 THR A C 1
ATOM 2081 O O . THR A 1 265 ? 12.337 8.518 -3.737 1.00 92.38 265 THR A O 1
ATOM 2084 N N . GLU A 1 266 ? 12.120 10.002 -2.078 1.00 88.94 266 GLU A N 1
ATOM 2085 C CA . GLU A 1 266 ? 11.941 11.163 -2.958 1.00 88.94 266 GLU A CA 1
ATOM 2086 C C . GLU A 1 266 ? 13.124 11.321 -3.927 1.00 88.94 266 GLU A C 1
ATOM 2088 O O . GLU A 1 266 ? 12.933 11.611 -5.107 1.00 88.94 266 GLU A O 1
ATOM 2093 N N . LYS A 1 267 ? 14.362 11.049 -3.484 1.00 86.44 267 LYS A N 1
ATOM 2094 C CA . LYS A 1 267 ? 15.524 11.040 -4.389 1.00 86.44 267 LYS A CA 1
ATOM 2095 C C . LYS A 1 267 ? 15.387 9.978 -5.475 1.00 86.44 267 LYS A C 1
ATOM 2097 O O . LYS A 1 267 ? 15.795 10.243 -6.601 1.00 86.44 267 LYS A O 1
ATOM 2102 N N . LEU A 1 268 ? 14.805 8.819 -5.169 1.00 87.56 268 LEU A N 1
ATOM 2103 C CA . LEU A 1 268 ? 14.552 7.753 -6.140 1.00 87.56 268 LEU A CA 1
ATOM 2104 C C . LEU A 1 268 ? 13.398 8.076 -7.086 1.00 87.56 268 LEU A C 1
ATOM 2106 O O . LEU A 1 268 ? 13.403 7.579 -8.202 1.00 87.56 268 LEU A O 1
ATOM 2110 N N . THR A 1 269 ? 12.436 8.909 -6.696 1.00 88.00 269 THR A N 1
ATOM 2111 C CA . THR A 1 269 ? 11.202 9.143 -7.467 1.00 88.00 269 THR A CA 1
ATOM 2112 C C . THR A 1 269 ? 11.052 10.572 -7.996 1.00 88.00 269 THR A C 1
ATOM 2114 O O . THR A 1 269 ? 10.046 10.894 -8.637 1.00 88.00 269 THR A O 1
ATOM 2117 N N . SER A 1 270 ? 12.055 11.432 -7.780 1.00 85.50 270 SER A N 1
ATOM 2118 C CA . SER A 1 270 ? 11.998 12.847 -8.152 1.00 85.50 270 SER A CA 1
ATOM 2119 C C . SER A 1 270 ? 11.858 13.091 -9.657 1.00 85.50 270 SER A C 1
ATOM 2121 O O . SER A 1 270 ? 12.169 12.252 -10.510 1.00 85.50 270 SER A O 1
ATOM 2123 N N . LYS A 1 271 ? 11.488 14.332 -9.993 1.00 79.06 271 LYS A N 1
ATOM 2124 C CA . LYS A 1 271 ? 11.601 14.872 -11.353 1.00 79.06 271 LYS A CA 1
ATOM 2125 C C . LYS A 1 271 ? 13.012 14.603 -11.902 1.00 79.06 271 LYS A C 1
ATOM 2127 O O . LYS A 1 271 ? 13.992 14.754 -11.174 1.00 79.06 271 LYS A O 1
ATOM 2132 N N . GLY A 1 272 ? 13.096 14.154 -13.154 1.00 81.62 272 GLY A N 1
ATOM 2133 C CA . GLY A 1 272 ? 14.350 13.699 -13.766 1.00 81.62 272 GLY A CA 1
ATOM 2134 C C . GLY A 1 272 ? 14.671 12.217 -13.537 1.00 81.62 272 GLY A C 1
ATOM 2135 O O . GLY A 1 272 ? 15.730 11.767 -13.961 1.00 81.62 272 GLY A O 1
ATOM 2136 N N . PHE A 1 273 ? 13.773 11.427 -12.924 1.00 85.62 273 PHE A N 1
ATOM 2137 C CA . PHE A 1 273 ? 13.958 9.975 -12.781 1.00 85.62 273 PHE A CA 1
ATOM 2138 C C . PHE A 1 273 ? 14.409 9.310 -14.079 1.00 85.62 273 PHE A C 1
ATOM 2140 O O . PHE A 1 273 ? 15.398 8.592 -14.071 1.00 85.62 273 PHE A O 1
ATOM 2147 N N . ARG A 1 274 ? 13.721 9.589 -15.196 1.00 83.38 274 ARG A N 1
ATOM 2148 C CA . ARG A 1 274 ? 14.040 8.961 -16.483 1.00 83.38 274 ARG A CA 1
ATOM 2149 C C . ARG A 1 274 ? 15.435 9.314 -16.991 1.00 83.38 274 ARG A C 1
ATOM 2151 O O . ARG A 1 274 ? 16.140 8.447 -17.489 1.00 83.38 274 ARG A O 1
ATOM 2158 N N . GLU A 1 275 ? 15.823 10.574 -16.833 1.00 84.50 275 GLU A N 1
ATOM 2159 C CA . GLU A 1 275 ? 17.141 11.077 -17.230 1.00 84.50 275 GLU A CA 1
ATOM 2160 C C . GLU A 1 275 ? 18.243 10.423 -16.397 1.00 84.50 275 GLU A C 1
ATOM 2162 O O . GLU A 1 275 ? 19.252 9.986 -16.942 1.00 84.50 275 GLU A O 1
ATOM 2167 N N . ARG A 1 276 ? 18.027 10.292 -15.082 1.00 84.44 276 ARG A N 1
ATOM 2168 C CA . ARG A 1 276 ? 18.957 9.577 -14.207 1.00 84.44 276 ARG A CA 1
ATOM 2169 C C . ARG A 1 276 ? 18.995 8.095 -14.523 1.00 84.44 276 ARG A C 1
ATOM 2171 O O . ARG A 1 276 ? 20.082 7.568 -14.614 1.00 84.44 276 ARG A O 1
ATOM 2178 N N . TYR A 1 277 ? 17.854 7.441 -14.728 1.00 83.94 277 TYR A N 1
ATOM 2179 C CA . TYR A 1 277 ? 17.797 6.008 -15.025 1.00 83.94 277 TYR A CA 1
ATOM 2180 C C . TYR A 1 277 ? 18.588 5.649 -16.290 1.00 83.94 277 TYR A C 1
ATOM 2182 O O . TYR A 1 277 ? 19.201 4.591 -16.353 1.00 83.94 277 TYR A O 1
ATOM 2190 N N . ALA A 1 278 ? 18.623 6.546 -17.280 1.00 81.06 278 ALA A N 1
ATOM 2191 C CA . ALA A 1 278 ? 19.438 6.387 -18.484 1.00 81.06 278 ALA A CA 1
ATOM 2192 C C . ALA A 1 278 ? 20.949 6.629 -18.260 1.00 81.06 278 ALA A C 1
ATOM 2194 O O . ALA A 1 278 ? 21.742 6.441 -19.184 1.00 81.06 278 ALA A O 1
ATOM 2195 N N . SER A 1 279 ? 21.370 7.071 -17.070 1.00 81.50 279 SER A N 1
ATOM 2196 C CA . SER A 1 279 ? 22.775 7.293 -16.733 1.00 81.50 279 SER A CA 1
ATOM 2197 C C . SER A 1 279 ? 23.457 5.994 -16.292 1.00 81.50 279 SER A C 1
ATOM 2199 O O . SER A 1 279 ? 22.874 5.152 -15.610 1.00 81.50 279 SER A O 1
ATOM 2201 N N . GLY A 1 280 ? 24.745 5.851 -16.616 1.00 72.38 280 GLY A N 1
ATOM 2202 C CA . GLY A 1 280 ? 25.531 4.678 -16.216 1.00 72.38 280 GLY A CA 1
ATOM 2203 C C . GLY A 1 280 ? 25.782 4.545 -14.704 1.00 72.38 280 GLY A C 1
ATOM 2204 O O . GLY A 1 280 ? 26.219 3.487 -14.269 1.00 72.38 280 GLY A O 1
ATOM 2205 N N . SER A 1 281 ? 25.520 5.582 -13.895 1.00 80.81 281 SER A N 1
ATOM 2206 C CA . SER A 1 281 ? 25.727 5.561 -12.433 1.00 80.81 281 SER A CA 1
ATOM 2207 C C . SER A 1 281 ? 24.459 5.241 -11.633 1.00 80.81 281 SER A C 1
ATOM 2209 O O . SER A 1 281 ? 24.511 5.070 -10.416 1.00 80.81 281 SER A O 1
ATOM 2211 N N . PHE A 1 282 ? 23.300 5.158 -12.289 1.00 83.69 282 PHE A N 1
ATOM 2212 C CA . PHE A 1 282 ? 22.020 5.074 -11.592 1.00 83.69 282 PHE A CA 1
ATOM 2213 C C . PHE A 1 282 ? 21.817 3.782 -10.810 1.00 83.69 282 PHE A C 1
ATOM 2215 O O . PHE A 1 282 ? 21.280 3.827 -9.703 1.00 83.69 282 PHE A O 1
ATOM 2222 N N . ALA A 1 283 ? 22.234 2.641 -11.360 1.00 80.88 283 ALA A N 1
ATOM 2223 C CA . ALA A 1 283 ? 22.065 1.352 -10.696 1.00 80.88 283 ALA A CA 1
ATOM 2224 C C . ALA A 1 283 ? 22.790 1.329 -9.339 1.00 80.88 283 ALA A C 1
ATOM 2226 O O . ALA A 1 283 ? 22.202 0.938 -8.330 1.00 80.88 283 ALA A O 1
ATOM 2227 N N . SER A 1 284 ? 24.027 1.840 -9.279 1.00 84.62 284 SER A N 1
ATOM 2228 C CA . SER A 1 284 ? 24.783 1.942 -8.027 1.00 84.62 284 SER A CA 1
ATOM 2229 C C . SER A 1 284 ? 24.148 2.916 -7.035 1.00 84.62 284 SER A C 1
ATOM 2231 O O . SER A 1 284 ? 23.991 2.571 -5.863 1.00 84.62 284 SER A O 1
ATOM 2233 N N . ASP A 1 285 ? 23.728 4.099 -7.492 1.00 87.00 285 ASP A N 1
ATOM 2234 C CA . ASP A 1 285 ? 23.118 5.118 -6.627 1.00 87.00 285 ASP A CA 1
ATOM 2235 C C . ASP A 1 285 ? 21.768 4.639 -6.061 1.00 87.00 285 ASP A C 1
ATOM 2237 O O . ASP A 1 285 ? 21.444 4.841 -4.882 1.00 87.00 285 ASP A O 1
ATOM 2241 N N . SER A 1 286 ? 20.993 3.937 -6.890 1.00 88.75 286 SER A N 1
ATOM 2242 C CA . SER A 1 286 ? 19.704 3.360 -6.509 1.00 88.75 286 SER A CA 1
ATOM 2243 C C . SER A 1 286 ? 19.866 2.199 -5.544 1.00 88.75 286 SER A C 1
ATOM 2245 O O . SER A 1 286 ? 19.130 2.119 -4.564 1.00 88.75 286 SER A O 1
ATOM 2247 N N . LYS A 1 287 ? 20.875 1.347 -5.750 1.00 90.94 287 LYS A N 1
ATOM 2248 C CA . LYS A 1 287 ? 21.214 0.269 -4.818 1.00 90.94 287 LYS A CA 1
ATOM 2249 C C . LYS A 1 287 ? 21.583 0.811 -3.439 1.00 90.94 287 LYS A C 1
ATOM 2251 O O . LYS A 1 287 ? 21.083 0.303 -2.440 1.00 90.94 287 LYS A O 1
ATOM 2256 N N . ILE A 1 288 ? 22.407 1.861 -3.366 1.00 92.00 288 ILE A N 1
ATOM 2257 C CA . ILE A 1 288 ? 22.751 2.516 -2.091 1.00 92.00 288 ILE A CA 1
ATOM 2258 C C . ILE A 1 288 ? 21.487 3.037 -1.398 1.00 92.00 288 ILE A C 1
ATOM 2260 O O . ILE A 1 288 ? 21.289 2.789 -0.209 1.00 92.00 288 ILE A O 1
ATOM 2264 N N . SER A 1 289 ? 20.610 3.703 -2.148 1.00 94.06 289 SER A N 1
ATOM 2265 C CA . SER A 1 289 ? 19.359 4.246 -1.611 1.00 94.06 289 SER A CA 1
ATOM 2266 C C . SER A 1 289 ? 18.419 3.139 -1.114 1.00 94.06 289 SER A C 1
ATOM 2268 O O . SER A 1 289 ? 17.866 3.251 -0.025 1.00 94.06 289 SER A O 1
ATOM 2270 N N . LEU A 1 290 ? 18.274 2.035 -1.855 1.00 94.69 290 LEU A N 1
ATOM 2271 C CA . LEU A 1 290 ? 17.466 0.884 -1.432 1.00 94.69 290 LEU A CA 1
ATOM 2272 C C . LEU A 1 290 ? 18.045 0.191 -0.193 1.00 94.69 290 LEU A C 1
ATOM 2274 O O . LEU A 1 290 ? 17.280 -0.223 0.674 1.00 94.69 290 LEU A O 1
ATOM 2278 N N . LEU A 1 291 ? 19.373 0.108 -0.060 1.00 95.62 291 LEU A N 1
ATOM 2279 C CA . LEU A 1 291 ? 20.021 -0.399 1.155 1.00 95.62 291 LEU A CA 1
ATOM 2280 C C . LEU A 1 291 ? 19.740 0.497 2.370 1.00 95.62 291 LEU A C 1
ATOM 2282 O O . LEU A 1 291 ? 19.565 -0.006 3.479 1.00 95.62 291 LEU A O 1
ATOM 2286 N N . GLU A 1 292 ? 19.693 1.817 2.185 1.00 95.94 292 GLU A N 1
ATOM 2287 C CA . GLU A 1 292 ? 19.309 2.757 3.243 1.00 95.94 292 GLU A CA 1
ATOM 2288 C C . GLU A 1 292 ? 17.830 2.598 3.627 1.00 95.94 292 GLU A C 1
ATOM 2290 O O . GLU A 1 292 ? 17.509 2.521 4.814 1.00 95.94 292 GLU A O 1
ATOM 2295 N N . LEU A 1 293 ? 16.937 2.458 2.640 1.00 96.06 293 LEU A N 1
ATOM 2296 C CA . LEU A 1 293 ? 15.519 2.183 2.884 1.00 96.06 293 LEU A CA 1
ATOM 2297 C C . LEU A 1 293 ? 15.306 0.850 3.604 1.00 96.06 293 LEU A C 1
ATOM 2299 O O . LEU A 1 293 ? 14.527 0.798 4.554 1.00 96.06 293 LEU A O 1
ATOM 2303 N N . LYS A 1 294 ? 16.043 -0.197 3.220 1.00 95.31 294 LYS A N 1
ATOM 2304 C CA . LYS A 1 294 ? 16.021 -1.496 3.897 1.00 95.31 294 LYS A CA 1
ATOM 2305 C C . LYS A 1 294 ? 16.378 -1.364 5.378 1.00 95.31 294 LYS A C 1
ATOM 2307 O O . LYS A 1 294 ? 15.617 -1.825 6.221 1.00 95.31 294 LYS A O 1
ATOM 2312 N N . LYS A 1 295 ? 17.477 -0.677 5.709 1.00 95.62 295 LYS A N 1
ATOM 2313 C CA . LYS A 1 295 ? 17.867 -0.423 7.111 1.00 95.62 295 LYS A CA 1
ATOM 2314 C C . LYS A 1 295 ? 16.795 0.354 7.876 1.00 95.62 295 LYS A C 1
ATOM 2316 O O . LYS A 1 295 ? 16.536 0.082 9.045 1.00 95.62 295 LYS A O 1
ATOM 2321 N N . GLY A 1 296 ? 16.159 1.322 7.215 1.00 95.06 296 GLY A N 1
ATOM 2322 C CA . GLY A 1 296 ? 15.010 2.036 7.768 1.00 95.06 296 GLY A CA 1
ATOM 2323 C C . GLY A 1 296 ? 13.838 1.101 8.081 1.00 95.06 296 GLY A C 1
ATOM 2324 O O . GLY A 1 296 ? 13.274 1.177 9.171 1.00 95.06 296 GLY A O 1
ATOM 2325 N N . GLN A 1 297 ? 13.515 0.179 7.170 1.00 94.81 297 GLN A N 1
ATOM 2326 C CA . GLN A 1 297 ? 12.459 -0.818 7.352 1.00 94.81 297 GLN A CA 1
ATOM 2327 C C . GLN A 1 297 ? 12.761 -1.790 8.502 1.00 94.81 297 GLN A C 1
ATOM 2329 O O . GLN A 1 297 ? 11.879 -2.054 9.318 1.00 94.81 297 GLN A O 1
ATOM 2334 N N . GLU A 1 298 ? 13.998 -2.281 8.608 1.00 94.31 298 GLU A N 1
ATOM 2335 C CA . GLU A 1 298 ? 14.447 -3.126 9.726 1.00 94.31 298 GLU A CA 1
ATOM 2336 C C . GLU A 1 298 ? 14.238 -2.399 11.061 1.00 94.31 298 GLU A C 1
ATOM 2338 O O . GLU A 1 298 ? 13.616 -2.927 11.986 1.00 94.31 298 GLU A O 1
ATOM 2343 N N . LYS A 1 299 ? 14.650 -1.127 11.123 1.00 95.19 299 LYS A N 1
ATOM 2344 C CA . LYS A 1 299 ? 14.464 -0.283 12.303 1.00 95.19 299 LYS A CA 1
ATOM 2345 C C . LYS A 1 299 ? 12.988 -0.052 12.643 1.00 95.19 299 LYS A C 1
ATOM 2347 O O . LYS A 1 299 ? 12.620 -0.051 13.817 1.00 95.19 299 LYS A O 1
ATOM 2352 N N . ILE A 1 300 ? 12.128 0.134 11.642 1.00 93.69 300 ILE A N 1
ATOM 2353 C CA . ILE A 1 300 ? 10.673 0.219 11.835 1.00 93.69 300 ILE A CA 1
ATOM 2354 C C . ILE A 1 300 ? 10.133 -1.082 12.449 1.00 93.69 300 ILE A C 1
ATOM 2356 O O . ILE A 1 300 ? 9.337 -1.020 13.387 1.00 93.69 300 ILE A O 1
ATOM 2360 N N . GLY A 1 301 ? 10.591 -2.245 11.977 1.00 92.25 301 GLY A N 1
ATOM 2361 C CA . GLY A 1 301 ? 10.231 -3.550 12.541 1.00 92.25 301 GLY A CA 1
ATOM 2362 C C . GLY A 1 301 ? 10.602 -3.693 14.018 1.00 92.25 301 GLY A C 1
ATOM 2363 O O . GLY A 1 301 ? 9.761 -4.084 14.833 1.00 92.25 301 GLY A O 1
ATOM 2364 N N . GLU A 1 302 ? 11.820 -3.293 14.396 1.00 93.25 302 GLU A N 1
ATOM 2365 C CA . GLU A 1 302 ? 12.255 -3.251 15.801 1.00 93.25 302 GLU A CA 1
ATOM 2366 C C . GLU A 1 302 ? 11.341 -2.363 16.658 1.00 93.25 302 GLU A C 1
ATOM 2368 O O . GLU A 1 302 ? 10.920 -2.747 17.753 1.00 93.25 302 GLU A O 1
ATOM 2373 N N . LEU A 1 303 ? 11.012 -1.168 16.160 1.00 93.94 303 LEU A N 1
ATOM 2374 C CA . LEU A 1 303 ? 10.211 -0.186 16.888 1.00 93.94 303 LEU A CA 1
ATOM 2375 C C . LEU A 1 303 ? 8.755 -0.629 17.064 1.00 93.94 303 LEU A C 1
ATOM 2377 O O . LEU A 1 303 ? 8.199 -0.438 18.146 1.00 93.94 303 LEU A O 1
ATOM 2381 N N . TRP A 1 304 ? 8.143 -1.261 16.059 1.00 92.25 304 TRP A N 1
ATOM 2382 C CA . TRP A 1 304 ? 6.792 -1.818 16.189 1.00 92.25 304 TRP A CA 1
ATOM 2383 C C . TRP A 1 304 ? 6.741 -3.055 17.080 1.00 92.25 304 TRP A C 1
ATOM 2385 O O . TRP A 1 304 ? 5.782 -3.229 17.837 1.00 92.25 304 TRP A O 1
ATOM 2395 N N . THR A 1 305 ? 7.791 -3.875 17.062 1.00 91.38 305 THR A N 1
ATOM 2396 C CA . THR A 1 305 ? 7.944 -4.979 18.017 1.00 91.38 305 THR A CA 1
ATOM 2397 C C . THR A 1 305 ? 8.008 -4.437 19.442 1.00 91.38 305 THR A C 1
ATOM 2399 O O . THR A 1 305 ? 7.264 -4.886 20.312 1.00 91.38 305 THR A O 1
ATOM 2402 N N . LYS A 1 306 ? 8.818 -3.397 19.673 1.00 92.25 306 LYS A N 1
ATOM 2403 C CA . LYS A 1 306 ? 8.889 -2.716 20.969 1.00 92.25 306 LYS A CA 1
ATOM 2404 C C . LYS A 1 306 ? 7.542 -2.107 21.372 1.00 92.25 306 LYS A C 1
ATOM 2406 O O . LYS A 1 306 ? 7.114 -2.309 22.500 1.00 92.25 306 LYS A O 1
ATOM 2411 N N . ALA A 1 307 ? 6.853 -1.425 20.456 1.00 90.62 307 ALA A N 1
ATOM 2412 C CA . ALA A 1 307 ? 5.528 -0.857 20.709 1.00 90.62 307 ALA A CA 1
ATOM 2413 C C . ALA A 1 307 ? 4.503 -1.930 21.106 1.00 90.62 307 ALA A C 1
ATOM 2415 O O . ALA A 1 307 ? 3.700 -1.699 22.002 1.00 90.62 307 ALA A O 1
ATOM 2416 N N . THR A 1 308 ? 4.567 -3.112 20.487 1.00 90.06 308 THR A N 1
ATOM 2417 C CA . THR A 1 308 ? 3.705 -4.252 20.831 1.00 90.06 308 THR A CA 1
ATOM 2418 C C . THR A 1 308 ? 3.947 -4.755 22.255 1.00 90.06 308 THR A C 1
ATOM 2420 O O . THR A 1 308 ? 2.997 -5.144 22.922 1.00 90.06 308 THR A O 1
ATOM 2423 N N . LEU A 1 309 ? 5.194 -4.731 22.733 1.00 88.19 309 LEU A N 1
ATOM 2424 C CA . LEU A 1 309 ? 5.553 -5.133 24.100 1.00 88.19 309 LEU A CA 1
ATOM 2425 C C . LEU A 1 309 ? 5.192 -4.080 25.163 1.00 88.19 309 LEU A C 1
ATOM 2427 O O . LEU A 1 309 ? 5.142 -4.408 26.345 1.00 88.19 309 LEU A O 1
ATOM 2431 N N . SER A 1 310 ? 4.975 -2.826 24.757 1.00 83.38 310 SER A N 1
ATOM 2432 C CA . SER A 1 310 ? 4.576 -1.715 25.635 1.00 83.38 310 SER A CA 1
ATOM 2433 C C . SER A 1 310 ? 3.056 -1.598 25.843 1.00 83.38 310 SER A C 1
ATOM 2435 O O . SER A 1 310 ? 2.626 -0.734 26.608 1.00 83.38 310 SER A O 1
ATOM 2437 N N . ILE A 1 311 ? 2.259 -2.412 25.143 1.00 83.94 311 ILE A N 1
ATOM 2438 C CA . ILE A 1 311 ? 0.786 -2.467 25.200 1.00 83.94 311 ILE A CA 1
ATOM 2439 C C . ILE A 1 311 ? 0.338 -3.517 26.217 1.00 83.94 311 ILE A C 1
ATOM 2441 O O . ILE A 1 311 ? -0.586 -3.199 27.000 1.00 83.94 311 ILE A O 1
#

Sequence (311 aa):
MNNQHLELFAKLDGNFHDSFTEALSATLNASKINIKTGFLAGLTGTAFAPACDTEEDCTAWWMESAHIDHRLDFIKDTIGFNLKTLKLGKGIWPIPENLPEEALLHLSSGGMVLLKSWPIWQVAANANGKTERIVFEGFEKLDWCENCFTNCFLVTGKAKSFNEKQATLEAIKHGAKLATGDFSIDKTCWGTTLYDKAIEKLEEEYFCPSCKEESIGCAYRTFRRIEGTIFYGKSFTSEVKNLGIVENQISNELVNTLETMSKVTEKLTSKGFRERYASGSFASDSKISLLELKKGQEKIGELWTKATLSI

Secondary structure (DSSP, 8-state):
--THHHHHHHTSBTTTS-HHHHHHHHHHHHTT----HHHHHHHTSTTT---EETT-SSGGGTTS-TTGGGHHHHHHHHHT-EEEEEE--TT----GGG--HHHHHHHHTT--EEEEETTEEEEEEEETTEEEEE--BT-TTPPP-TTT--EEEEEE--SPPP-HHHHHHHHHHHHHHHHTT--EETTEE-TTHHHHHHHHHTTSSSSSTTTGGGHHHHHHHHHHHHHHHHHHHHHHHHHHHHTT-S-HHHHHHHHHHHHHHHHHHHHHHSTTHHHHHTSTTHHHHHHHHHHHHHHHHHHHHHHHHHHHHT-

pLDDT: mean 85.85, std 8.68, range [52.75, 96.75]

Radius of gyration: 19.34 Å; chains: 1; bounding box: 55×33×48 Å